Protein AF-A0A6N3BMB0-F1 (afdb_monomer)

Solvent-accessible surface area (backbone atoms only — not comparable to full-atom values): 11220 Å² total; per-residue (Å²): 133,81,56,68,69,57,54,46,60,79,26,52,82,28,37,95,52,57,93,53,86,47,67,71,59,35,50,47,41,50,72,31,68,66,53,78,79,88,54,92,62,52,65,61,50,42,70,76,53,67,67,61,72,60,97,61,24,54,58,52,52,50,51,32,55,36,41,15,37,47,28,47,67,66,58,30,56,32,37,42,31,31,61,48,67,55,68,69,48,49,51,27,32,42,67,29,25,77,82,26,47,76,46,80,47,61,75,86,68,70,70,71,89,82,87,72,83,85,72,89,62,31,33,35,37,33,41,26,48,89,56,59,43,90,51,49,48,72,66,66,71,43,90,77,34,59,73,19,37,38,40,34,55,40,33,61,74,40,75,62,24,39,49,35,46,57,54,40,66,66,39,88,67,49,24,36,36,39,38,41,57,53,34,32,39,39,33,24,48,75,92,51,76,73,45,80,42,69,43,48,108

Organism: NCBI:txid454154

Mean predicted aligned error: 5.6 Å

Radius of gyration: 16.42 Å; Cα contacts (8 Å, |Δi|>4): 314; chains: 1; bounding box: 50×37×40 Å

Foldseek 3Di:
DDDLVVLLVVCVCFEQCNVPPDPVVNCCCVQQVVDDDDDPCLVVLCVVPPFDPPDCSVVVSSLLQSLLSVLLVLLFLEEEEEDDDDPSSVVSNCNSHVNHHYDYDYLVVLPDDDDDPDPLTEYEYEYDPPPQLVCVLSSLPRPSQQSYKYKYFQCPVDPRSVVSLVVNLPDPQFAEWECCPGIIMTHRHPVDHRDYGYHPD

Structure (mmCIF, N/CA/C/O backbone):
data_AF-A0A6N3BMB0-F1
#
_entry.id   AF-A0A6N3BMB0-F1
#
loop_
_atom_site.group_PDB
_atom_site.id
_atom_site.type_symbol
_atom_site.label_atom_id
_atom_site.label_alt_id
_atom_site.label_comp_id
_atom_site.label_asym_id
_atom_site.label_entity_id
_atom_site.label_seq_id
_atom_site.pdbx_PDB_ins_code
_atom_site.Cartn_x
_atom_site.Cartn_y
_atom_site.Cartn_z
_atom_site.occupancy
_atom_site.B_iso_or_equiv
_atom_site.auth_seq_id
_atom_site.auth_comp_id
_atom_site.auth_asym_id
_atom_site.auth_atom_id
_atom_site.pdbx_PDB_model_num
ATOM 1 N N . MET A 1 1 ? 15.707 12.733 -2.410 1.00 54.22 1 MET A N 1
ATOM 2 C CA . MET A 1 1 ? 15.428 11.386 -1.851 1.00 54.22 1 MET A CA 1
ATOM 3 C C . MET A 1 1 ? 16.704 10.871 -1.207 1.00 54.22 1 MET A C 1
ATOM 5 O O . MET A 1 1 ? 17.759 11.071 -1.787 1.00 54.22 1 MET A O 1
ATOM 9 N N . LEU A 1 2 ? 16.631 10.270 -0.017 1.00 62.03 2 LEU A N 1
ATOM 10 C CA . LEU A 1 2 ? 17.813 9.690 0.634 1.00 62.03 2 LEU A CA 1
ATOM 11 C C . LEU A 1 2 ? 18.245 8.407 -0.090 1.00 62.03 2 LEU A C 1
ATOM 13 O O . LEU A 1 2 ? 17.398 7.680 -0.613 1.00 62.03 2 LEU A O 1
ATOM 17 N N . CYS A 1 3 ? 19.545 8.110 -0.081 1.00 79.00 3 CYS A N 1
ATOM 18 C CA . CYS A 1 3 ? 20.050 6.826 -0.563 1.00 79.00 3 CYS A CA 1
ATOM 19 C C . CYS A 1 3 ? 19.443 5.669 0.255 1.00 79.00 3 CYS A C 1
ATOM 21 O O . CYS A 1 3 ? 19.228 5.786 1.465 1.00 79.00 3 CYS A O 1
ATOM 23 N N . ARG A 1 4 ? 19.170 4.530 -0.392 1.00 82.12 4 ARG A N 1
ATOM 24 C CA . ARG A 1 4 ? 18.539 3.358 0.244 1.00 82.12 4 ARG A CA 1
ATOM 25 C C . ARG A 1 4 ? 19.346 2.803 1.410 1.00 82.12 4 ARG A C 1
ATOM 27 O O . ARG A 1 4 ? 18.759 2.451 2.428 1.00 82.12 4 ARG A O 1
ATOM 34 N N . GLN A 1 5 ? 20.670 2.793 1.289 1.00 83.94 5 GLN A N 1
ATOM 35 C CA . GLN A 1 5 ? 21.569 2.369 2.364 1.00 83.94 5 GLN A CA 1
ATOM 36 C C . GLN A 1 5 ? 21.381 3.237 3.617 1.00 83.94 5 GLN A C 1
ATOM 38 O O . GLN A 1 5 ? 21.248 2.727 4.725 1.00 83.94 5 GLN A O 1
ATOM 43 N N . TRP A 1 6 ? 21.241 4.550 3.434 1.00 85.75 6 TRP A N 1
ATOM 44 C CA . TRP A 1 6 ? 21.005 5.486 4.530 1.00 85.75 6 TRP A CA 1
ATOM 45 C C . TRP A 1 6 ? 19.630 5.309 5.189 1.00 85.75 6 TRP A C 1
ATOM 47 O O . TRP A 1 6 ? 19.507 5.369 6.411 1.00 85.75 6 TRP A O 1
ATOM 57 N N . ILE A 1 7 ? 18.584 5.047 4.397 1.00 86.31 7 ILE A N 1
ATOM 58 C CA . ILE A 1 7 ? 17.244 4.729 4.923 1.00 86.31 7 ILE A CA 1
ATOM 59 C C . ILE A 1 7 ? 17.298 3.464 5.783 1.00 86.31 7 ILE A C 1
ATOM 61 O O . ILE A 1 7 ? 16.739 3.433 6.880 1.00 86.31 7 ILE A O 1
ATOM 65 N N . TRP A 1 8 ? 18.001 2.440 5.301 1.00 88.12 8 TRP A N 1
ATOM 66 C CA . TRP A 1 8 ? 18.162 1.177 6.005 1.00 88.12 8 TRP A CA 1
ATOM 67 C C . TRP A 1 8 ? 18.925 1.330 7.323 1.00 88.12 8 TRP A C 1
ATOM 69 O O . TRP A 1 8 ? 18.524 0.719 8.317 1.00 88.12 8 TRP A O 1
ATOM 79 N N . LEU A 1 9 ? 19.975 2.163 7.352 1.00 87.94 9 LEU A N 1
ATOM 80 C CA . LEU A 1 9 ? 20.722 2.497 8.570 1.00 87.94 9 LEU A CA 1
ATOM 81 C C . LEU A 1 9 ? 19.818 3.204 9.583 1.00 87.94 9 LEU A C 1
ATOM 83 O O . LEU A 1 9 ? 19.670 2.730 10.708 1.00 87.94 9 LEU A O 1
ATOM 87 N N . LYS A 1 10 ? 19.111 4.259 9.153 1.00 87.94 10 LYS A N 1
ATOM 88 C CA . LYS A 1 10 ? 18.156 4.997 10.001 1.00 87.94 10 LYS A CA 1
ATOM 89 C C . LYS A 1 10 ? 17.049 4.122 10.582 1.00 87.94 10 LYS A C 1
ATOM 91 O O . LYS A 1 10 ? 16.487 4.460 11.616 1.00 87.94 10 LYS A O 1
ATOM 96 N N . ARG A 1 11 ? 16.710 3.017 9.915 1.00 90.50 11 ARG A N 1
ATOM 97 C CA . ARG A 1 11 ? 15.642 2.103 10.330 1.00 90.50 11 ARG A CA 1
ATOM 98 C C . ARG A 1 11 ? 16.147 0.754 10.827 1.00 90.50 11 ARG A C 1
ATOM 100 O O . ARG A 1 11 ? 15.345 -0.164 10.940 1.00 90.50 11 ARG A O 1
ATOM 107 N N . PHE A 1 12 ? 17.437 0.569 11.114 1.00 86.44 12 PHE A N 1
ATOM 108 C CA . PHE A 1 12 ? 17.964 -0.744 11.526 1.00 86.44 12 PHE A CA 1
ATOM 109 C C . PHE A 1 12 ? 17.155 -1.363 12.671 1.00 86.44 12 PHE A C 1
ATOM 111 O O . PHE A 1 12 ? 16.716 -2.505 12.578 1.00 86.44 12 PHE A O 1
ATOM 118 N N . ARG A 1 13 ? 16.854 -0.568 13.695 1.00 84.81 13 ARG A N 1
ATOM 119 C CA . ARG A 1 13 ? 16.132 -1.015 14.892 1.00 84.81 13 ARG A CA 1
ATOM 120 C C . ARG A 1 13 ? 14.698 -1.500 14.626 1.00 84.81 13 ARG A C 1
ATOM 122 O O . ARG A 1 13 ? 14.098 -2.099 15.501 1.00 84.81 13 ARG A O 1
ATOM 129 N N . HIS A 1 14 ? 14.172 -1.276 13.421 1.00 84.56 14 HIS A N 1
ATOM 130 C CA . HIS A 1 14 ? 12.817 -1.633 12.990 1.00 84.56 14 HIS A CA 1
ATOM 131 C C . HIS A 1 14 ? 12.787 -2.806 11.993 1.00 84.56 14 HIS A C 1
ATOM 133 O O . HIS A 1 14 ? 11.930 -2.867 11.108 1.00 84.56 14 HIS A O 1
ATOM 139 N N . ARG A 1 15 ? 13.777 -3.702 12.044 1.00 78.00 15 ARG A N 1
ATOM 140 C CA . ARG A 1 15 ? 13.842 -4.886 11.173 1.00 78.00 15 ARG A CA 1
ATOM 141 C C . ARG A 1 15 ? 13.104 -6.072 11.784 1.00 78.00 15 ARG A C 1
ATOM 143 O O . ARG A 1 15 ? 13.078 -6.217 12.997 1.00 78.00 15 ARG A O 1
ATOM 150 N N . ARG A 1 16 ? 12.604 -6.968 10.926 1.00 69.81 16 ARG A N 1
ATOM 151 C CA . ARG A 1 16 ? 12.216 -8.352 11.277 1.00 69.81 16 ARG A CA 1
ATOM 152 C C . ARG A 1 16 ? 11.267 -8.482 12.484 1.00 69.81 16 ARG A C 1
ATOM 154 O O . ARG A 1 16 ? 11.340 -9.459 13.211 1.00 69.81 16 ARG A O 1
ATOM 161 N N . GLY A 1 17 ? 10.398 -7.497 12.709 1.00 68.50 17 GLY A N 1
ATOM 162 C CA . GLY A 1 17 ? 9.415 -7.553 13.795 1.00 68.50 17 GLY A CA 1
ATOM 163 C C . GLY A 1 17 ? 9.975 -7.336 15.206 1.00 68.50 17 GLY A C 1
ATOM 164 O O . GLY A 1 17 ? 9.242 -7.540 16.168 1.00 68.50 17 GLY A O 1
ATOM 165 N N . TYR A 1 18 ? 11.230 -6.894 15.372 1.00 73.31 18 TYR A N 1
ATOM 166 C CA . TYR A 1 18 ? 11.733 -6.517 16.699 1.00 73.31 18 TYR A CA 1
ATOM 167 C C . TYR A 1 18 ? 10.847 -5.428 17.328 1.00 73.31 18 TYR A C 1
ATOM 169 O O . TYR A 1 18 ? 10.574 -4.404 16.700 1.00 73.31 18 TYR A O 1
ATOM 177 N N . GLY A 1 19 ? 10.396 -5.664 18.565 1.00 76.06 19 GLY A N 1
ATOM 178 C CA . GLY A 1 19 ? 9.481 -4.772 19.291 1.00 76.06 19 GLY A CA 1
ATOM 179 C C . GLY A 1 19 ? 8.012 -4.862 18.856 1.00 76.06 19 GLY A C 1
ATOM 180 O O . GLY A 1 19 ? 7.207 -4.020 19.247 1.00 76.06 19 GLY A O 1
ATOM 181 N N . VAL A 1 20 ? 7.643 -5.854 18.038 1.00 86.75 20 VAL A N 1
ATOM 182 C CA . VAL A 1 20 ? 6.253 -6.098 17.636 1.00 86.75 20 VAL A CA 1
ATOM 183 C C . VAL A 1 20 ? 5.638 -7.159 18.543 1.00 86.75 20 VAL A C 1
ATOM 185 O O . VAL A 1 20 ? 5.947 -8.337 18.425 1.00 86.75 20 VAL A O 1
ATOM 188 N N . HIS A 1 21 ? 4.740 -6.729 19.430 1.00 87.69 21 HIS A N 1
ATOM 189 C CA . HIS A 1 21 ? 4.037 -7.614 20.370 1.00 87.69 21 HIS A CA 1
ATOM 190 C C . HIS A 1 21 ? 2.672 -8.102 19.864 1.00 87.69 21 HIS A C 1
ATOM 192 O O . HIS A 1 21 ? 2.074 -8.987 20.463 1.00 87.69 21 HIS A O 1
ATOM 198 N N . SER A 1 22 ? 2.159 -7.525 18.773 1.00 92.56 22 SER A N 1
ATOM 199 C CA . SER A 1 22 ? 0.890 -7.945 18.173 1.00 92.56 22 SER A CA 1
ATOM 200 C C . SER A 1 22 ? 1.122 -9.158 17.267 1.00 92.56 22 SER A C 1
ATOM 202 O O . SER A 1 22 ? 1.851 -9.005 16.280 1.00 92.56 22 SER A O 1
ATOM 204 N N . PRO A 1 23 ? 0.486 -10.322 17.526 1.00 93.69 23 PRO A N 1
ATOM 205 C CA . PRO A 1 23 ? 0.614 -11.501 16.666 1.00 93.69 23 PRO A CA 1
ATOM 206 C C . PRO A 1 23 ? 0.237 -11.198 15.213 1.00 93.69 23 PRO A C 1
ATOM 208 O O . PRO A 1 23 ? 0.996 -11.490 14.298 1.00 93.69 23 PRO A O 1
ATOM 211 N N . PHE A 1 24 ? -0.862 -10.461 15.009 1.00 93.88 24 PHE A N 1
ATOM 212 C CA . PHE A 1 24 ? -1.288 -9.994 13.687 1.00 93.88 24 PHE A CA 1
ATOM 213 C C . PHE A 1 24 ? -0.186 -9.215 12.953 1.00 93.88 24 PHE A C 1
ATOM 215 O O . PHE A 1 24 ? 0.067 -9.446 11.770 1.00 93.88 24 PHE A O 1
ATOM 222 N N . ALA A 1 25 ? 0.463 -8.273 13.642 1.00 94.75 25 ALA A N 1
ATOM 223 C CA . ALA A 1 25 ? 1.494 -7.457 13.018 1.00 94.75 25 ALA A CA 1
ATOM 224 C C . ALA A 1 25 ? 2.763 -8.270 12.741 1.00 94.75 25 ALA A C 1
ATOM 226 O O . ALA A 1 25 ? 3.379 -8.088 11.692 1.00 94.75 25 ALA A O 1
ATOM 227 N N . PHE A 1 26 ? 3.138 -9.178 13.643 1.00 94.00 26 PHE A N 1
ATOM 228 C CA . PHE A 1 26 ? 4.271 -10.073 13.437 1.00 94.00 26 PHE A CA 1
ATOM 229 C C . PHE A 1 26 ? 4.053 -10.991 12.225 1.00 94.00 26 PHE A C 1
ATOM 231 O O . PHE A 1 26 ? 4.923 -11.059 11.352 1.00 94.00 26 PHE A O 1
ATOM 238 N N . ASP A 1 27 ? 2.876 -11.609 12.110 1.00 94.44 27 ASP A N 1
ATOM 239 C CA . ASP A 1 27 ? 2.512 -12.473 10.984 1.00 94.44 27 ASP A CA 1
ATOM 240 C C . ASP A 1 27 ? 2.514 -11.702 9.664 1.00 94.44 27 ASP A C 1
ATOM 242 O O . ASP A 1 27 ? 3.124 -12.127 8.682 1.00 94.44 27 ASP A O 1
ATOM 246 N N . PHE A 1 28 ? 1.896 -10.517 9.640 1.00 95.88 28 PHE A N 1
ATOM 247 C CA . PHE A 1 28 ? 1.887 -9.668 8.453 1.00 95.88 28 PHE A CA 1
ATOM 248 C C . PHE A 1 28 ? 3.310 -9.292 8.005 1.00 95.88 28 PHE A C 1
ATOM 250 O O . PHE A 1 28 ? 3.656 -9.384 6.822 1.00 95.88 28 PHE A O 1
ATOM 257 N N . LEU A 1 29 ? 4.169 -8.888 8.943 1.00 95.38 29 LEU A N 1
ATOM 258 C CA . LEU A 1 29 ? 5.552 -8.542 8.626 1.00 95.38 29 LEU A CA 1
ATOM 259 C C . LEU A 1 29 ? 6.332 -9.745 8.100 1.00 95.38 29 LEU A C 1
ATOM 261 O O . LEU A 1 29 ? 7.088 -9.598 7.140 1.00 95.38 29 LEU A O 1
ATOM 265 N N . THR A 1 30 ? 6.144 -10.913 8.702 1.00 93.06 30 THR A N 1
ATOM 266 C CA . THR A 1 30 ? 6.882 -12.130 8.361 1.00 93.06 30 THR A CA 1
ATOM 267 C C . THR A 1 30 ? 6.463 -12.659 6.993 1.00 93.06 30 THR A C 1
ATOM 269 O O . THR A 1 30 ? 7.297 -12.748 6.091 1.00 93.06 30 THR A O 1
ATOM 272 N N . TYR A 1 31 ? 5.168 -12.908 6.799 1.00 93.81 31 TYR A N 1
ATOM 273 C CA . TYR A 1 31 ? 4.644 -13.625 5.633 1.00 93.81 31 TYR A CA 1
ATOM 274 C C . TYR A 1 31 ? 4.287 -12.723 4.443 1.00 93.81 31 TYR A C 1
ATOM 276 O O . TYR A 1 31 ? 4.068 -13.209 3.334 1.00 93.81 31 TYR A O 1
ATOM 284 N N . VAL A 1 32 ? 4.254 -11.396 4.626 1.00 96.19 32 VAL A N 1
ATOM 285 C CA . VAL A 1 32 ? 3.933 -10.451 3.539 1.00 96.19 32 VAL A CA 1
ATOM 286 C C . VAL A 1 32 ? 5.082 -9.492 3.266 1.00 96.19 32 VAL A C 1
ATOM 288 O O . VAL A 1 32 ? 5.537 -9.365 2.124 1.00 96.19 32 VAL A O 1
ATOM 291 N N . VAL A 1 33 ? 5.571 -8.793 4.290 1.00 95.56 33 VAL A N 1
ATOM 292 C CA . VAL A 1 33 ? 6.579 -7.741 4.088 1.00 95.56 33 VAL A CA 1
ATOM 293 C C . VAL A 1 33 ? 7.957 -8.347 3.819 1.00 95.56 33 VAL A C 1
ATOM 295 O O . VAL A 1 33 ? 8.577 -8.016 2.802 1.00 95.56 33 VAL A O 1
ATOM 298 N N . TYR A 1 34 ? 8.414 -9.254 4.683 1.00 93.56 34 TYR A N 1
ATOM 299 C CA . TYR A 1 34 ? 9.751 -9.849 4.633 1.00 93.56 34 TYR A CA 1
ATOM 300 C C . TYR A 1 34 ? 9.853 -11.151 3.846 1.00 93.56 34 TYR A C 1
ATOM 302 O O . TYR A 1 34 ? 10.976 -11.580 3.583 1.00 93.56 34 TYR A O 1
ATOM 310 N N . GLU A 1 35 ? 8.729 -11.719 3.417 1.00 93.94 35 GLU A N 1
ATOM 311 C CA . GLU A 1 35 ? 8.678 -12.933 2.606 1.00 93.94 35 GLU A CA 1
ATOM 312 C C . GLU A 1 35 ? 9.576 -12.840 1.355 1.00 93.94 35 GLU A C 1
ATOM 314 O O . GLU A 1 35 ? 9.581 -11.842 0.615 1.00 93.94 35 GLU A O 1
ATOM 319 N N . ARG A 1 36 ? 10.352 -13.899 1.110 1.00 90.25 36 ARG A N 1
ATOM 320 C CA . ARG A 1 36 ? 11.348 -14.005 0.031 1.00 90.25 36 ARG A CA 1
ATOM 321 C C . ARG A 1 36 ? 11.068 -15.135 -0.957 1.00 90.25 36 ARG A C 1
ATOM 323 O O . ARG A 1 36 ? 11.724 -15.158 -1.994 1.00 90.25 36 ARG A O 1
ATOM 330 N N . GLY A 1 37 ? 10.120 -16.017 -0.661 1.00 91.19 37 GLY A N 1
ATOM 331 C CA . GLY A 1 37 ? 9.727 -17.139 -1.498 1.00 91.19 37 GLY A CA 1
ATOM 332 C C . GLY A 1 37 ? 9.294 -16.720 -2.900 1.00 91.19 37 GLY A C 1
ATOM 333 O O . GLY A 1 37 ? 8.850 -15.588 -3.144 1.00 91.19 37 GLY A O 1
ATOM 334 N N . GLU A 1 38 ? 9.441 -17.650 -3.838 1.00 93.25 38 GLU A N 1
ATOM 335 C CA . GLU A 1 38 ? 8.991 -17.488 -5.215 1.00 93.25 38 GLU A CA 1
ATOM 336 C C . GLU A 1 38 ? 7.527 -17.919 -5.342 1.00 93.25 38 GLU A C 1
ATOM 338 O O . GLU A 1 38 ? 7.140 -18.996 -4.900 1.00 93.25 38 GLU A O 1
ATOM 343 N N . TYR A 1 39 ? 6.708 -17.067 -5.957 1.00 93.88 39 TYR A N 1
ATOM 344 C CA . TYR A 1 39 ? 5.306 -17.359 -6.238 1.00 93.88 39 TYR A CA 1
ATOM 345 C C . TYR A 1 39 ? 5.136 -17.769 -7.699 1.00 93.88 39 TYR A C 1
ATOM 347 O O . TYR A 1 39 ? 5.871 -17.305 -8.574 1.00 93.88 39 TYR A O 1
ATOM 355 N N . TYR A 1 40 ? 4.103 -18.570 -7.968 1.00 92.69 40 TYR A N 1
ATOM 356 C CA . TYR A 1 40 ? 3.774 -19.106 -9.293 1.00 92.69 40 TYR A CA 1
ATOM 357 C C . TYR A 1 40 ? 3.778 -18.047 -10.416 1.00 92.69 40 TYR A C 1
ATOM 359 O O . TYR A 1 40 ? 4.212 -18.322 -11.531 1.00 92.69 40 TYR A O 1
ATOM 367 N N . ALA A 1 41 ? 3.348 -16.814 -10.126 1.00 94.75 41 ALA A N 1
ATOM 368 C CA . ALA A 1 41 ? 3.250 -15.740 -11.114 1.00 94.75 41 ALA A CA 1
ATOM 369 C C . ALA A 1 41 ? 4.568 -14.983 -11.367 1.00 94.75 41 ALA A C 1
ATOM 371 O O . ALA A 1 41 ? 4.685 -14.262 -12.361 1.00 94.75 41 ALA A O 1
ATOM 372 N N . TYR A 1 42 ? 5.568 -15.092 -10.486 1.00 95.62 42 TYR A N 1
ATOM 373 C CA . TYR A 1 42 ? 6.751 -14.224 -10.540 1.00 95.62 42 TYR A CA 1
ATOM 374 C C . TYR A 1 42 ? 7.588 -14.422 -11.794 1.00 95.62 42 TYR A C 1
ATOM 376 O O . TYR A 1 42 ? 8.098 -13.437 -12.332 1.00 95.62 42 TYR A O 1
ATOM 384 N N . ARG A 1 43 ? 7.717 -15.664 -12.269 1.00 94.56 43 ARG A N 1
ATOM 385 C CA . ARG A 1 43 ? 8.526 -15.974 -13.450 1.00 94.56 43 ARG A CA 1
ATOM 386 C C . ARG A 1 43 ? 8.001 -15.245 -14.683 1.00 94.56 43 ARG A C 1
ATOM 388 O O . ARG A 1 43 ? 8.756 -14.531 -15.337 1.00 94.56 43 ARG A O 1
ATOM 395 N N . GLU A 1 44 ? 6.705 -15.367 -14.952 1.00 96.25 44 GLU A N 1
ATOM 396 C CA . GLU A 1 44 ? 6.082 -14.756 -16.129 1.00 96.25 44 GLU A CA 1
ATOM 397 C C . GLU A 1 44 ? 5.980 -13.229 -15.994 1.00 96.25 44 GLU A C 1
ATOM 399 O O . GLU A 1 44 ? 6.280 -12.498 -16.938 1.00 96.25 44 GLU A O 1
ATOM 404 N N . LEU A 1 45 ? 5.690 -12.712 -14.794 1.00 96.75 45 LEU A N 1
ATOM 405 C CA . LEU A 1 45 ? 5.678 -11.266 -14.546 1.00 96.75 45 LEU A CA 1
ATOM 406 C C . LEU A 1 45 ? 7.060 -10.618 -14.713 1.00 96.75 45 LEU A C 1
ATOM 408 O O . LEU A 1 45 ? 7.153 -9.502 -15.224 1.00 96.75 45 LEU A O 1
ATOM 412 N N . LYS A 1 46 ? 8.141 -11.300 -14.311 1.00 94.69 46 LYS A N 1
ATOM 413 C CA . LYS A 1 46 ? 9.514 -10.802 -14.482 1.00 94.69 46 LYS A CA 1
ATOM 414 C C . LYS A 1 46 ? 9.934 -10.799 -15.952 1.00 94.69 46 LYS A C 1
ATOM 416 O O . LYS A 1 46 ? 10.622 -9.868 -16.357 1.00 94.69 46 LYS A O 1
ATOM 421 N N . LYS A 1 47 ? 9.512 -11.799 -16.737 1.00 95.19 47 LYS A N 1
ATOM 422 C CA . LYS A 1 47 ? 9.725 -11.821 -18.194 1.00 95.19 47 LYS A CA 1
ATOM 423 C C . LYS A 1 47 ? 8.991 -10.671 -18.882 1.00 95.19 47 LYS A C 1
ATOM 425 O O . LYS A 1 47 ? 9.589 -9.982 -19.696 1.00 95.19 47 LYS A O 1
ATOM 430 N N . ARG A 1 48 ? 7.725 -10.431 -18.517 1.00 96.56 48 ARG A N 1
ATOM 431 C CA . ARG A 1 48 ? 6.907 -9.350 -19.093 1.00 96.56 48 ARG A CA 1
ATOM 432 C C . ARG A 1 48 ? 7.386 -7.956 -18.686 1.00 96.56 48 ARG A C 1
ATOM 434 O O . ARG A 1 48 ? 7.336 -7.031 -19.486 1.00 96.56 48 ARG A O 1
ATOM 441 N N . TYR A 1 49 ? 7.852 -7.797 -17.448 1.00 95.44 49 TYR A N 1
ATOM 442 C CA . TYR A 1 49 ? 8.320 -6.519 -16.911 1.00 95.44 49 TYR A CA 1
ATOM 443 C C . TYR A 1 49 ? 9.754 -6.635 -16.387 1.00 95.44 49 TYR A C 1
ATOM 445 O O . TYR A 1 49 ? 9.965 -6.549 -15.165 1.00 95.44 49 TYR A O 1
ATOM 453 N N . PRO A 1 50 ? 10.743 -6.801 -17.285 1.00 91.94 50 PRO A N 1
ATOM 454 C CA . PRO A 1 50 ? 12.126 -6.989 -16.891 1.00 91.94 50 PRO A CA 1
ATOM 455 C C . PRO A 1 50 ? 12.626 -5.793 -16.086 1.00 91.94 50 PRO A C 1
ATOM 457 O O . PRO A 1 50 ? 12.164 -4.653 -16.214 1.00 91.94 50 PRO A O 1
ATOM 460 N N . VAL A 1 51 ? 13.565 -6.075 -15.191 1.00 88.50 51 VAL A N 1
ATOM 461 C CA . VAL A 1 51 ? 14.191 -5.063 -14.351 1.00 88.50 51 VAL A CA 1
ATOM 462 C C . VAL A 1 51 ? 15.691 -5.245 -14.436 1.00 88.50 51 VAL A C 1
ATOM 464 O O . VAL A 1 51 ? 16.202 -6.311 -14.104 1.00 88.50 51 VAL A O 1
ATOM 467 N N . VAL A 1 52 ? 16.387 -4.191 -14.850 1.00 85.31 52 VAL A N 1
ATOM 468 C CA . VAL A 1 52 ? 17.849 -4.138 -14.812 1.00 85.31 52 VAL A CA 1
ATOM 469 C C . VAL A 1 52 ? 18.275 -4.097 -13.348 1.00 85.31 52 VAL A C 1
ATOM 471 O O . VAL A 1 52 ? 17.832 -3.218 -12.618 1.00 85.31 52 VAL A O 1
ATOM 474 N N . CYS A 1 53 ? 19.097 -5.043 -12.885 1.00 75.69 53 CYS A N 1
ATOM 475 C CA . CYS A 1 53 ? 19.461 -5.152 -11.463 1.00 75.69 53 CYS A CA 1
ATOM 476 C C . CYS A 1 53 ? 20.291 -3.965 -10.934 1.00 75.69 53 CYS A C 1
ATOM 478 O O . CYS A 1 53 ? 20.389 -3.779 -9.721 1.00 75.69 53 CYS A O 1
ATOM 480 N N . LEU A 1 54 ? 20.832 -3.136 -11.826 1.00 72.44 54 LEU A N 1
ATOM 481 C CA . LEU A 1 54 ? 21.536 -1.897 -11.504 1.00 72.44 54 LEU A CA 1
ATOM 482 C C . LEU A 1 54 ? 20.560 -0.738 -11.214 1.00 72.44 54 LEU A C 1
ATOM 484 O O . LEU A 1 54 ? 19.351 -0.835 -11.431 1.00 72.44 54 LEU A O 1
ATOM 488 N N . CYS A 1 55 ? 21.082 0.370 -10.679 1.00 71.81 55 CYS A N 1
ATOM 489 C CA . CYS A 1 55 ? 20.366 1.650 -10.544 1.00 71.81 55 CYS A CA 1
ATOM 490 C C . CYS A 1 55 ? 18.963 1.558 -9.894 1.00 71.81 55 CYS A C 1
ATOM 492 O O . CYS A 1 55 ? 17.991 2.160 -10.353 1.00 71.81 55 CYS A O 1
ATOM 494 N N . GLY A 1 56 ? 18.832 0.791 -8.804 1.00 79.00 56 GLY A N 1
ATOM 495 C CA . GLY A 1 56 ? 17.586 0.690 -8.029 1.00 79.00 56 GLY A CA 1
ATOM 496 C C . GLY A 1 56 ? 16.554 -0.307 -8.571 1.00 79.00 56 GLY A C 1
ATOM 497 O O . GLY A 1 56 ? 15.442 -0.388 -8.038 1.00 79.00 56 GLY A O 1
ATOM 498 N N . GLY A 1 57 ? 16.897 -1.102 -9.585 1.00 86.06 57 GLY A N 1
ATOM 499 C CA . GLY A 1 57 ? 16.007 -2.133 -10.103 1.00 86.06 57 GLY A CA 1
ATOM 500 C C . GLY A 1 57 ? 15.691 -3.248 -9.104 1.00 86.06 57 GLY A C 1
ATOM 501 O O . GLY A 1 57 ? 14.529 -3.622 -8.964 1.00 86.06 57 GLY A O 1
ATOM 502 N N . LEU A 1 58 ? 16.667 -3.707 -8.315 1.00 89.19 58 LEU A N 1
ATOM 503 C CA . LEU A 1 58 ? 16.416 -4.690 -7.247 1.00 89.19 58 LEU A CA 1
ATOM 504 C C . LEU A 1 58 ? 15.316 -4.223 -6.279 1.00 89.19 58 LEU A C 1
ATOM 506 O O . LEU A 1 58 ? 14.395 -4.978 -5.965 1.00 89.19 58 LEU A O 1
ATOM 510 N N . HIS A 1 59 ? 15.358 -2.948 -5.873 1.00 91.31 59 HIS A N 1
ATOM 511 C CA . HIS A 1 59 ? 14.323 -2.351 -5.026 1.00 91.31 59 HIS A CA 1
ATOM 512 C C . HIS A 1 59 ? 12.967 -2.302 -5.733 1.00 91.31 59 HIS A C 1
ATOM 514 O O . HIS A 1 59 ? 11.946 -2.650 -5.151 1.00 91.31 59 HIS A O 1
ATOM 520 N N . ARG A 1 60 ? 12.944 -1.940 -7.019 1.00 92.38 60 ARG A N 1
ATOM 521 C CA . ARG A 1 60 ? 11.711 -1.923 -7.818 1.00 92.38 60 ARG A CA 1
ATOM 522 C C . ARG A 1 60 ? 11.076 -3.309 -7.927 1.00 92.38 60 ARG A C 1
ATOM 524 O O . ARG A 1 60 ? 9.858 -3.424 -7.812 1.00 92.38 60 ARG A O 1
ATOM 531 N N . LEU A 1 61 ? 11.879 -4.352 -8.132 1.00 94.19 61 LEU A N 1
ATOM 532 C CA . LEU A 1 61 ? 11.394 -5.730 -8.171 1.00 94.19 61 LEU A CA 1
ATOM 533 C C . LEU A 1 61 ? 10.864 -6.168 -6.800 1.00 94.19 61 LEU A C 1
ATOM 535 O O . LEU A 1 61 ? 9.788 -6.757 -6.727 1.00 94.19 61 LEU A O 1
ATOM 539 N N . LYS A 1 62 ? 11.568 -5.821 -5.718 1.00 94.31 62 LYS A N 1
ATOM 540 C CA . LYS A 1 62 ? 11.115 -6.055 -4.342 1.00 94.31 62 LYS A CA 1
ATOM 541 C C . LYS A 1 62 ? 9.768 -5.386 -4.060 1.00 94.31 62 LYS A C 1
ATOM 543 O O . LYS A 1 62 ? 8.870 -6.045 -3.548 1.00 94.31 62 LYS A O 1
ATOM 548 N N . CYS A 1 63 ? 9.599 -4.120 -4.445 1.00 96.12 63 CYS A N 1
ATOM 549 C CA . CYS A 1 63 ? 8.329 -3.398 -4.356 1.00 96.12 63 CYS A CA 1
ATOM 550 C C . CYS A 1 63 ? 7.210 -4.117 -5.120 1.00 96.12 63 CYS A C 1
ATOM 552 O O . CYS A 1 63 ? 6.146 -4.347 -4.560 1.00 96.12 63 CYS A O 1
ATOM 554 N N . ARG A 1 64 ? 7.453 -4.526 -6.373 1.00 97.06 64 ARG A N 1
ATOM 555 C CA . ARG A 1 64 ? 6.465 -5.257 -7.186 1.00 97.06 64 ARG A CA 1
ATOM 556 C C . ARG A 1 64 ? 6.060 -6.587 -6.542 1.00 97.06 64 ARG A C 1
ATOM 558 O O . ARG A 1 64 ? 4.871 -6.844 -6.392 1.00 97.06 64 ARG A O 1
ATOM 565 N N . LYS A 1 65 ? 7.028 -7.394 -6.091 1.00 97.44 65 LYS A N 1
ATOM 566 C CA . LYS A 1 65 ? 6.760 -8.645 -5.357 1.00 97.44 65 LYS A CA 1
ATOM 567 C C . LYS A 1 65 ? 5.956 -8.393 -4.077 1.00 97.44 65 LYS A C 1
ATOM 569 O O . LYS A 1 65 ? 5.018 -9.126 -3.795 1.00 97.44 65 LYS A O 1
ATOM 574 N N . PHE A 1 66 ? 6.261 -7.328 -3.336 1.00 98.00 66 PHE A N 1
ATOM 575 C CA . PHE A 1 66 ? 5.472 -6.938 -2.167 1.00 98.00 66 PHE A CA 1
ATOM 576 C C . PHE A 1 66 ? 4.012 -6.608 -2.522 1.00 98.00 66 PHE A C 1
ATOM 578 O O . PHE A 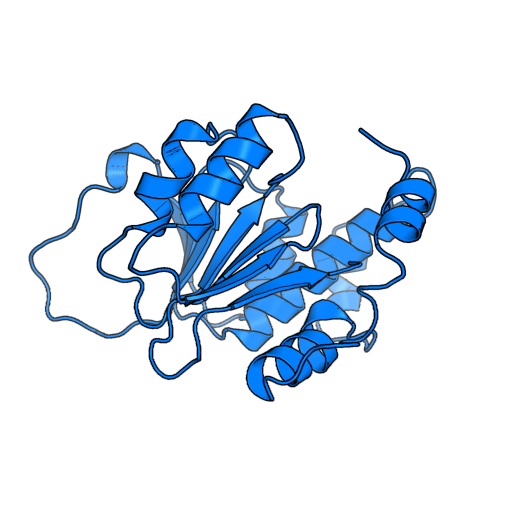1 66 ? 3.118 -7.093 -1.839 1.00 98.00 66 PHE A O 1
ATOM 585 N N . LEU A 1 67 ? 3.752 -5.857 -3.600 1.00 98.25 67 LEU A N 1
ATOM 586 C CA . LEU A 1 67 ? 2.381 -5.559 -4.043 1.00 98.25 67 LEU A CA 1
ATOM 587 C C . LEU A 1 67 ? 1.585 -6.833 -4.352 1.00 98.25 67 LEU A C 1
ATOM 589 O O . LEU A 1 67 ? 0.428 -6.948 -3.951 1.00 98.25 67 LEU A O 1
ATOM 593 N N . PHE A 1 68 ? 2.222 -7.803 -5.012 1.00 98.31 68 PHE A N 1
ATOM 594 C CA . PHE A 1 68 ? 1.627 -9.117 -5.244 1.00 98.31 68 PHE A CA 1
ATOM 595 C C . PHE A 1 68 ? 1.264 -9.801 -3.925 1.00 98.31 68 PHE A C 1
ATOM 597 O O . PHE A 1 68 ? 0.120 -10.208 -3.742 1.00 98.31 68 PHE A O 1
ATOM 604 N N . ARG A 1 69 ? 2.211 -9.888 -2.980 1.00 98.25 69 ARG A N 1
ATOM 605 C CA . ARG A 1 69 ? 1.976 -10.555 -1.689 1.00 98.25 69 ARG A CA 1
ATOM 606 C C . ARG A 1 69 ? 0.910 -9.858 -0.867 1.00 98.25 69 ARG A C 1
ATOM 608 O O . ARG A 1 69 ? 0.122 -10.532 -0.225 1.00 98.25 69 ARG A O 1
ATOM 615 N N . LEU A 1 70 ? 0.859 -8.529 -0.904 1.00 98.06 70 LEU A N 1
ATOM 616 C CA . LEU A 1 70 ? -0.192 -7.768 -0.241 1.00 98.06 70 LEU A CA 1
ATOM 617 C C . LEU A 1 70 ? -1.566 -8.127 -0.813 1.00 98.06 70 LEU A C 1
ATOM 619 O O . LEU A 1 70 ? -2.474 -8.420 -0.047 1.00 98.06 70 LEU A O 1
ATOM 623 N N . SER A 1 71 ? -1.715 -8.147 -2.138 1.00 97.31 71 SER A N 1
ATOM 624 C CA . SER A 1 71 ? -2.973 -8.541 -2.782 1.00 97.31 71 SER A CA 1
ATOM 625 C C . SER A 1 71 ? -3.357 -9.987 -2.441 1.00 97.31 71 SER A C 1
ATOM 627 O O . SER A 1 71 ? -4.482 -10.238 -2.011 1.00 97.31 71 SER A O 1
ATOM 629 N N . ASN A 1 72 ? -2.390 -10.910 -2.498 1.00 97.00 72 ASN A N 1
ATOM 630 C CA . ASN A 1 72 ? -2.565 -12.308 -2.096 1.00 97.00 72 ASN A CA 1
ATOM 631 C C . ASN A 1 72 ? -2.846 -12.472 -0.597 1.00 97.00 72 ASN A C 1
ATOM 633 O O . ASN A 1 72 ? -3.459 -13.439 -0.196 1.00 97.00 72 ASN A O 1
ATOM 637 N N . TYR A 1 73 ? -2.402 -11.565 0.267 1.00 96.19 73 TYR A N 1
ATOM 638 C CA . TYR A 1 73 ? -2.724 -11.614 1.693 1.00 96.19 73 TYR A CA 1
ATOM 639 C C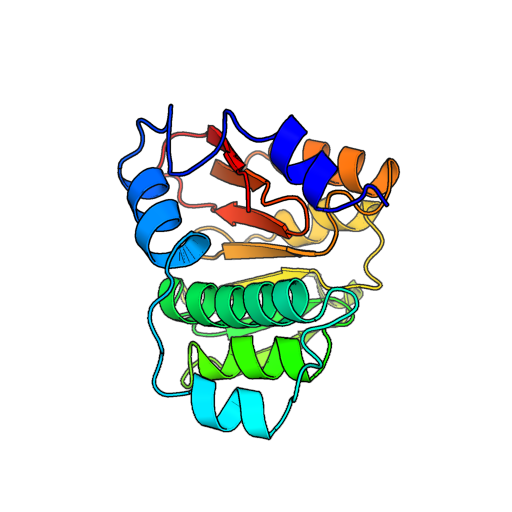 . TYR A 1 73 ? -4.137 -11.086 1.952 1.00 96.19 73 TYR A C 1
ATOM 641 O O . TYR A 1 73 ? -4.926 -11.686 2.682 1.00 96.19 73 TYR A O 1
ATOM 649 N N . VAL A 1 74 ? -4.472 -9.952 1.334 1.00 94.69 74 VAL A N 1
ATOM 650 C CA . VAL A 1 74 ? -5.758 -9.282 1.525 1.00 94.69 74 VAL A CA 1
ATOM 651 C C . VAL A 1 74 ? -6.897 -10.110 0.927 1.00 94.69 74 VAL A C 1
ATOM 653 O O . VAL A 1 74 ? -7.966 -10.121 1.532 1.00 94.69 74 VAL A O 1
ATOM 656 N N . HIS A 1 75 ? -6.680 -10.814 -0.189 1.00 94.44 75 HIS A N 1
ATOM 657 C CA . HIS A 1 75 ? -7.734 -11.486 -0.963 1.00 94.44 75 HIS A CA 1
ATOM 658 C C . HIS A 1 75 ? -8.952 -10.570 -1.201 1.00 94.44 75 HIS A C 1
ATOM 660 O O . HIS A 1 75 ? -10.056 -10.863 -0.733 1.00 94.44 75 HIS A O 1
ATOM 666 N N . PRO A 1 76 ? -8.761 -9.401 -1.841 1.00 94.31 76 PRO A N 1
ATOM 667 C CA . PRO A 1 76 ? -9.854 -8.468 -2.063 1.00 94.31 76 PRO A CA 1
ATOM 668 C C . PRO A 1 76 ? -10.821 -8.985 -3.136 1.00 94.31 76 PRO A C 1
ATOM 670 O O . PRO A 1 76 ? -10.415 -9.637 -4.091 1.00 94.31 76 PRO A O 1
ATOM 673 N N . SER A 1 77 ? -12.097 -8.616 -3.037 1.00 92.50 77 SER A N 1
ATOM 674 C CA . SER A 1 77 ? -13.047 -8.753 -4.153 1.00 92.50 77 SER A CA 1
ATOM 675 C C . SER A 1 77 ? -12.814 -7.673 -5.216 1.00 92.50 77 SER A C 1
ATOM 677 O O . SER A 1 77 ? -13.087 -7.881 -6.397 1.00 92.50 77 SER A O 1
ATOM 679 N N . LEU A 1 78 ? -12.288 -6.517 -4.796 1.00 92.12 78 LEU A N 1
ATOM 680 C CA . LEU A 1 78 ? -12.018 -5.368 -5.654 1.00 92.12 78 LEU A CA 1
ATOM 681 C C . LEU A 1 78 ? -10.720 -4.661 -5.249 1.00 92.12 78 LEU A C 1
ATOM 683 O O . LEU A 1 78 ? -10.535 -4.279 -4.091 1.00 92.12 78 LEU A O 1
ATOM 687 N N . ILE A 1 79 ? -9.847 -4.426 -6.223 1.00 95.25 79 ILE A N 1
ATOM 688 C CA . ILE A 1 79 ? -8.682 -3.548 -6.119 1.00 95.25 79 ILE A CA 1
ATOM 689 C C . ILE A 1 79 ? -9.063 -2.206 -6.741 1.00 95.25 79 ILE A C 1
ATOM 691 O O . ILE A 1 79 ? -9.201 -2.088 -7.960 1.00 95.25 79 ILE A O 1
ATOM 695 N N . ARG A 1 80 ? -9.230 -1.187 -5.899 1.00 93.69 80 ARG A N 1
ATOM 696 C CA . ARG A 1 80 ? -9.653 0.152 -6.316 1.00 93.69 80 ARG A CA 1
ATOM 697 C C . ARG A 1 80 ? -8.463 1.098 -6.345 1.00 93.69 80 ARG A C 1
ATOM 699 O O . ARG A 1 80 ? -7.895 1.412 -5.302 1.00 93.69 80 ARG A O 1
ATOM 706 N N . ILE A 1 81 ? -8.094 1.565 -7.531 1.00 94.38 81 ILE A N 1
ATOM 707 C CA . ILE A 1 81 ? -6.926 2.416 -7.760 1.00 94.38 81 ILE A CA 1
ATOM 708 C C . ILE A 1 81 ? -7.359 3.873 -7.910 1.00 94.38 81 ILE A C 1
ATOM 710 O O . ILE A 1 81 ? -8.164 4.210 -8.774 1.00 94.38 81 ILE A O 1
ATOM 714 N N . TYR A 1 82 ? -6.757 4.746 -7.110 1.00 92.88 82 TYR A N 1
ATOM 715 C CA . TYR A 1 82 ? -6.887 6.195 -7.202 1.00 92.88 82 TYR A CA 1
ATOM 716 C C . TYR A 1 82 ? -5.608 6.808 -7.759 1.00 92.88 82 TYR A C 1
ATOM 718 O O . TYR A 1 82 ? -4.511 6.564 -7.252 1.00 92.88 82 TYR A O 1
ATOM 726 N N . GLY A 1 83 ? -5.748 7.651 -8.780 1.00 91.69 83 GLY A N 1
ATOM 727 C CA . GLY A 1 83 ? -4.607 8.239 -9.476 1.00 91.69 83 GLY A CA 1
ATOM 728 C C . GLY A 1 83 ? -3.903 7.221 -10.366 1.00 91.69 83 GLY A C 1
ATOM 729 O O . GLY A 1 83 ? -4.543 6.374 -10.984 1.00 91.69 83 GLY A O 1
ATOM 730 N N . HIS A 1 84 ? -2.581 7.324 -10.461 1.00 92.19 84 HIS A N 1
ATOM 731 C CA . HIS A 1 84 ? -1.770 6.571 -11.407 1.00 92.19 84 HIS A CA 1
ATOM 732 C C . HIS A 1 84 ? -0.849 5.558 -10.714 1.00 92.19 84 HIS A C 1
ATOM 734 O O . HIS A 1 84 ? 0.044 5.906 -9.928 1.00 92.19 84 HIS A O 1
ATOM 740 N N . VAL A 1 85 ? -1.006 4.291 -11.082 1.00 95.44 85 VAL A N 1
ATOM 741 C CA . VAL A 1 85 ? -0.122 3.175 -10.724 1.00 95.44 85 VAL A CA 1
ATOM 742 C C . VAL A 1 85 ? 0.475 2.639 -12.022 1.00 95.44 85 VAL A C 1
ATOM 744 O O . VAL A 1 85 ? -0.214 2.573 -13.034 1.00 95.44 85 VAL A O 1
ATOM 747 N N . LYS A 1 86 ? 1.775 2.315 -12.032 1.00 96.00 86 LYS A N 1
ATOM 748 C CA . LYS A 1 86 ? 2.427 1.845 -13.266 1.00 96.00 86 LYS A CA 1
ATOM 749 C C . LYS A 1 86 ? 1.833 0.502 -13.679 1.00 96.00 86 LYS A C 1
ATOM 751 O O . LYS A 1 86 ? 1.572 -0.320 -12.808 1.00 96.00 86 LYS A O 1
ATOM 756 N N . GLU A 1 87 ? 1.761 0.227 -14.979 1.00 96.19 87 GLU A N 1
ATOM 757 C CA . GLU A 1 87 ? 1.224 -1.039 -15.506 1.00 96.19 87 GLU A CA 1
ATOM 758 C C . GLU A 1 87 ? 1.851 -2.269 -14.830 1.00 96.19 87 GLU A C 1
ATOM 760 O O . GLU A 1 87 ? 1.147 -3.142 -14.336 1.00 96.19 87 GLU A O 1
ATOM 765 N N . ALA A 1 88 ? 3.179 -2.287 -14.690 1.00 96.81 88 ALA A N 1
ATOM 766 C CA . ALA A 1 88 ? 3.874 -3.372 -14.004 1.00 96.81 88 ALA A CA 1
ATOM 767 C C . ALA A 1 88 ? 3.488 -3.512 -12.518 1.00 96.81 88 ALA A C 1
ATOM 769 O O . ALA A 1 88 ? 3.512 -4.607 -11.981 1.00 96.81 88 ALA A O 1
ATOM 770 N N . GLU A 1 89 ? 3.173 -2.424 -11.815 1.00 97.69 89 GLU A N 1
ATOM 771 C CA . GLU A 1 89 ? 2.715 -2.485 -10.418 1.00 97.69 89 GLU A CA 1
ATOM 772 C C . GLU A 1 89 ? 1.273 -3.017 -10.351 1.00 97.69 89 GLU A C 1
ATOM 774 O O . GLU A 1 89 ? 0.987 -3.904 -9.548 1.00 97.69 89 GLU A O 1
ATOM 779 N N . THR A 1 90 ? 0.402 -2.548 -11.250 1.00 97.50 90 THR A N 1
ATOM 780 C CA . THR A 1 90 ? -0.980 -3.024 -11.403 1.00 97.50 90 THR A CA 1
ATOM 781 C C . THR A 1 90 ? -1.033 -4.510 -11.756 1.00 97.50 90 THR A C 1
ATOM 783 O O . THR A 1 90 ? -1.814 -5.250 -11.168 1.00 97.50 90 THR A O 1
ATOM 786 N N . ALA A 1 91 ? -0.158 -4.981 -12.646 1.00 98.00 91 ALA A N 1
ATOM 787 C CA . ALA A 1 91 ? -0.086 -6.387 -13.028 1.00 98.00 91 ALA A CA 1
ATOM 788 C C . ALA A 1 91 ? 0.301 -7.297 -11.851 1.00 98.00 91 ALA A C 1
ATOM 790 O O . ALA A 1 91 ? -0.266 -8.375 -11.700 1.00 98.00 91 ALA A O 1
ATOM 791 N N . TYR A 1 92 ? 1.227 -6.861 -10.988 1.00 98.25 92 TYR A N 1
ATOM 792 C CA . TYR A 1 92 ? 1.573 -7.615 -9.779 1.00 98.25 92 TYR A CA 1
ATOM 793 C C . TYR A 1 92 ? 0.425 -7.617 -8.758 1.00 98.25 92 TYR A C 1
ATOM 795 O O . TYR A 1 92 ? 0.162 -8.659 -8.165 1.00 98.25 92 TYR A O 1
ATOM 803 N N . LEU A 1 93 ? -0.285 -6.494 -8.581 1.00 97.88 93 LEU A N 1
ATOM 804 C CA . LEU A 1 93 ? -1.488 -6.426 -7.738 1.00 97.88 93 LEU A CA 1
ATOM 805 C C . LEU A 1 93 ? -2.576 -7.395 -8.226 1.00 97.88 93 LEU A C 1
ATOM 807 O O . LEU A 1 93 ? -3.083 -8.188 -7.435 1.00 97.88 93 LEU A O 1
ATOM 811 N N . ALA A 1 94 ? -2.895 -7.363 -9.522 1.00 97.56 94 ALA A N 1
ATOM 812 C CA . ALA A 1 94 ? -3.907 -8.220 -10.136 1.00 97.56 94 ALA A CA 1
ATOM 813 C C . ALA A 1 94 ? -3.525 -9.708 -10.072 1.00 97.56 94 ALA A C 1
ATOM 815 O O . ALA A 1 94 ? -4.347 -10.559 -9.754 1.00 97.56 94 ALA A O 1
ATOM 816 N N . ALA A 1 95 ? -2.253 -10.036 -10.313 1.00 97.81 95 ALA A N 1
ATOM 817 C CA . ALA A 1 95 ? -1.787 -11.417 -10.250 1.00 97.81 95 ALA A CA 1
ATOM 818 C C . ALA A 1 95 ? -1.818 -11.998 -8.827 1.00 97.81 95 ALA A C 1
ATOM 820 O O . ALA A 1 95 ? -1.965 -13.209 -8.683 1.00 97.81 95 ALA A O 1
ATOM 821 N N . GLY A 1 96 ? -1.696 -11.161 -7.789 1.00 97.00 96 GLY A N 1
ATOM 822 C CA . GLY A 1 96 ? -1.782 -11.604 -6.395 1.00 97.00 96 GLY A CA 1
ATOM 823 C C . GLY A 1 96 ? -3.178 -12.086 -5.997 1.00 97.00 96 GLY A C 1
ATOM 824 O O . GLY A 1 96 ? -3.301 -12.908 -5.100 1.00 97.00 96 GLY A O 1
ATOM 825 N N . CYS A 1 97 ? -4.226 -11.630 -6.685 1.00 96.44 97 CYS A N 1
ATO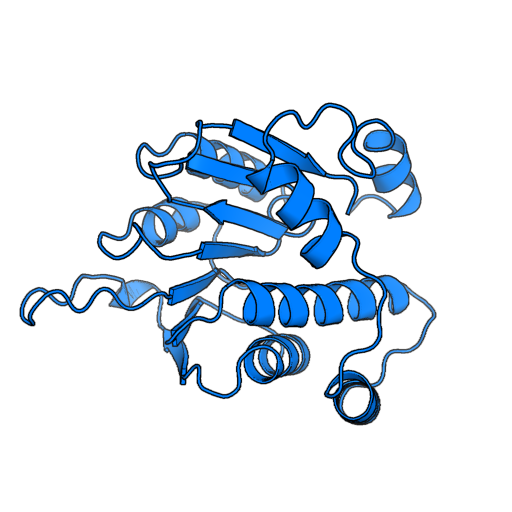M 826 C CA . CYS A 1 97 ? -5.591 -12.091 -6.464 1.00 96.44 97 CYS A CA 1
ATOM 827 C C . CYS A 1 97 ? -6.371 -12.061 -7.785 1.00 96.44 97 CYS A C 1
ATOM 829 O O . CYS A 1 97 ? -6.967 -11.051 -8.146 1.00 96.44 97 CYS A O 1
ATOM 831 N N . ARG A 1 98 ? -6.360 -13.180 -8.521 1.00 94.25 98 ARG A N 1
ATOM 832 C CA . ARG A 1 98 ? -6.952 -13.269 -9.872 1.00 94.25 98 ARG A CA 1
ATOM 833 C C . ARG A 1 98 ? -8.476 -13.116 -9.902 1.00 94.25 98 ARG A C 1
ATOM 835 O O . ARG A 1 98 ? -9.019 -12.768 -10.942 1.00 94.25 98 ARG A O 1
ATOM 842 N N . SER A 1 99 ? -9.152 -13.402 -8.791 1.00 93.62 99 SER A N 1
ATOM 843 C CA . SER A 1 99 ? -10.598 -13.210 -8.644 1.00 93.62 99 SER A CA 1
ATOM 844 C C . SER A 1 99 ? -10.979 -11.757 -8.353 1.00 93.62 99 SER A C 1
ATOM 846 O O . SER A 1 99 ? -12.153 -11.412 -8.460 1.00 93.62 99 SER A O 1
ATOM 848 N N . ALA A 1 100 ? -10.016 -10.908 -7.980 1.00 94.19 100 ALA A N 1
ATOM 849 C CA . ALA A 1 100 ? -10.280 -9.512 -7.689 1.00 94.19 100 ALA A CA 1
ATOM 850 C C . ALA A 1 100 ? -10.503 -8.728 -8.985 1.00 94.19 100 ALA A C 1
ATOM 852 O O . ALA A 1 100 ? -9.651 -8.717 -9.877 1.00 94.19 100 ALA A O 1
ATOM 853 N N . ALA A 1 101 ? -11.609 -7.992 -9.062 1.00 93.56 101 ALA A N 1
ATOM 854 C CA . ALA A 1 101 ? -11.764 -6.980 -10.097 1.00 93.56 101 ALA A CA 1
ATOM 855 C C . ALA A 1 101 ? -10.763 -5.837 -9.850 1.00 93.56 101 ALA A C 1
ATOM 857 O O . ALA A 1 101 ? -10.483 -5.485 -8.704 1.00 93.56 101 ALA A O 1
ATOM 858 N N . VAL A 1 102 ? -10.232 -5.226 -10.909 1.00 93.75 102 VAL A N 1
ATOM 859 C CA . VAL A 1 102 ? -9.372 -4.037 -10.801 1.00 93.75 102 VAL A CA 1
ATOM 860 C C . VAL A 1 102 ? -10.105 -2.865 -11.430 1.00 93.75 102 VAL A C 1
ATOM 862 O O . VAL A 1 102 ? -10.448 -2.916 -12.608 1.00 93.75 102 VAL A O 1
ATOM 865 N N . CYS A 1 103 ? -10.341 -1.803 -10.661 1.00 90.94 103 CYS A N 1
ATOM 866 C CA . CYS A 1 103 ? -10.958 -0.584 -11.169 1.00 90.94 103 CYS A CA 1
ATOM 867 C C . CYS A 1 103 ? -10.071 0.630 -10.903 1.00 90.94 103 CYS A C 1
ATOM 869 O O . CYS A 1 103 ? -9.468 0.763 -9.837 1.00 90.94 103 CYS A O 1
ATOM 871 N N . GLN A 1 104 ? -9.998 1.527 -11.882 1.00 85.81 104 GLN A N 1
ATOM 872 C CA . GLN A 1 104 ? -9.385 2.835 -11.709 1.00 85.81 104 GLN A CA 1
ATOM 873 C C . GLN A 1 104 ? -10.499 3.861 -11.552 1.00 85.81 104 GLN A C 1
ATOM 875 O O . GLN A 1 104 ? -11.376 3.969 -12.407 1.00 85.81 104 GLN A O 1
ATOM 880 N N . ASP A 1 105 ? -10.480 4.582 -10.439 1.00 78.12 105 ASP A N 1
ATOM 881 C CA . ASP A 1 105 ? -11.534 5.519 -10.088 1.00 78.12 105 ASP A CA 1
ATOM 882 C C . ASP A 1 105 ? -11.016 6.955 -10.131 1.00 78.12 105 ASP A C 1
ATOM 884 O O . ASP A 1 105 ? -9.871 7.257 -9.767 1.00 78.12 105 ASP A O 1
ATOM 888 N N . LEU A 1 106 ? -11.884 7.861 -10.570 1.00 68.44 106 LEU A N 1
ATOM 889 C CA . LEU A 1 106 ? -11.592 9.284 -10.528 1.00 68.44 106 LEU A CA 1
ATOM 890 C C . LEU A 1 106 ? -11.786 9.759 -9.091 1.00 68.44 106 LEU A C 1
ATOM 892 O O . LEU A 1 106 ? -12.814 9.497 -8.475 1.00 68.44 106 LEU A O 1
ATOM 896 N N . PHE A 1 107 ? -10.815 10.498 -8.554 1.00 58.47 107 PHE A N 1
ATOM 897 C CA . PHE A 1 107 ? -10.868 10.970 -7.167 1.00 58.47 107 PHE A CA 1
ATOM 898 C C . PHE A 1 107 ? -12.165 11.741 -6.835 1.00 58.47 107 PHE A C 1
ATOM 900 O O . PHE A 1 107 ? -12.678 11.636 -5.727 1.00 58.47 107 PHE A O 1
ATOM 907 N N . TRP A 1 108 ? -12.754 12.468 -7.789 1.00 55.69 108 TRP A N 1
ATOM 908 C CA . TRP A 1 108 ? -14.005 13.206 -7.570 1.00 55.69 108 TRP A CA 1
ATOM 909 C C . TRP A 1 108 ? -15.261 12.314 -7.493 1.00 55.69 108 TRP A C 1
ATOM 911 O O . TRP A 1 108 ? -16.277 12.754 -6.960 1.00 55.69 108 TRP A O 1
ATOM 921 N N . LYS A 1 109 ? -15.194 11.048 -7.932 1.00 53.19 109 LYS A N 1
ATOM 922 C CA . LYS A 1 109 ? -16.264 10.045 -7.756 1.00 53.19 109 LYS A CA 1
ATOM 923 C C . LYS A 1 109 ? -16.263 9.391 -6.368 1.00 53.19 109 LYS A C 1
ATOM 925 O O . LYS A 1 109 ? -17.059 8.497 -6.104 1.00 53.19 109 LYS A O 1
ATOM 930 N N . VAL A 1 110 ? -15.421 9.862 -5.441 1.00 53.47 110 VAL A N 1
ATOM 931 C CA . VAL A 1 110 ? -15.379 9.388 -4.043 1.00 53.47 110 VAL A CA 1
ATOM 932 C C . VAL A 1 110 ? -16.692 9.660 -3.279 1.00 53.47 110 VAL A C 1
ATOM 934 O O . VAL A 1 110 ? -16.897 9.087 -2.208 1.00 53.47 110 VAL A O 1
ATOM 937 N N . ARG A 1 111 ? -17.634 10.438 -3.839 1.00 44.19 111 ARG A N 1
ATOM 938 C CA . ARG A 1 111 ? -18.987 10.603 -3.288 1.00 44.19 111 ARG A CA 1
ATOM 939 C C . ARG A 1 111 ? -19.838 9.336 -3.478 1.00 44.19 111 ARG A C 1
ATOM 941 O O . ARG A 1 111 ? -20.377 9.073 -4.543 1.00 44.19 111 ARG A O 1
ATOM 948 N N . VAL A 1 112 ? -19.855 8.550 -2.401 1.00 45.59 112 VAL A N 1
ATOM 949 C CA . VAL A 1 112 ? -20.903 7.662 -1.868 1.00 45.59 112 VAL A CA 1
ATOM 950 C C . VAL A 1 112 ? -22.037 7.291 -2.843 1.00 45.59 112 VAL A C 1
ATOM 952 O O . VAL A 1 112 ? -22.931 8.088 -3.106 1.00 45.59 112 VAL A O 1
ATOM 955 N N . ARG A 1 113 ? -22.058 6.026 -3.294 1.00 43.09 113 ARG A N 1
ATOM 956 C CA . ARG A 1 113 ? -23.327 5.356 -3.612 1.00 43.09 113 ARG A CA 1
ATOM 957 C C . ARG A 1 113 ? -24.005 5.019 -2.284 1.00 43.09 113 ARG A C 1
ATOM 959 O O . ARG A 1 113 ? -23.646 4.036 -1.644 1.00 43.09 113 ARG A O 1
ATOM 966 N N . GLU A 1 114 ? -24.945 5.856 -1.874 1.00 45.78 114 GLU A N 1
ATOM 967 C CA . GLU A 1 114 ? -26.047 5.460 -1.003 1.00 45.78 114 GLU A CA 1
ATOM 968 C C . GLU A 1 114 ? -27.113 4.873 -1.928 1.00 45.78 114 GLU A C 1
ATOM 970 O O . GLU A 1 114 ? -27.455 5.508 -2.921 1.00 45.78 114 GLU A O 1
ATOM 975 N N . ASN A 1 115 ? -27.551 3.647 -1.637 1.00 39.91 115 ASN A N 1
ATOM 976 C CA . ASN A 1 115 ? -28.608 2.852 -2.291 1.00 39.91 115 ASN A CA 1
ATOM 977 C C . ASN A 1 115 ? -28.067 1.538 -2.857 1.00 39.91 115 ASN A C 1
ATOM 979 O O . ASN A 1 115 ? -27.718 1.403 -4.028 1.00 39.91 115 ASN A O 1
ATOM 983 N N . GLY A 1 116 ? -28.003 0.547 -1.974 1.00 40.94 116 GLY A N 1
ATOM 984 C CA . GLY A 1 116 ? -27.697 -0.840 -2.290 1.00 40.94 116 GLY A CA 1
ATOM 985 C C . GLY A 1 116 ? -27.244 -1.540 -1.019 1.00 40.94 116 GLY A C 1
ATOM 986 O O . GLY A 1 116 ? -26.323 -1.058 -0.363 1.00 40.94 116 GLY A O 1
ATOM 987 N N . GLY A 1 117 ? -27.924 -2.623 -0.636 1.00 41.47 117 GLY A N 1
ATOM 988 C CA . GLY A 1 117 ? -27.646 -3.379 0.586 1.00 41.47 117 GLY A CA 1
ATOM 989 C C . GLY A 1 117 ? -26.148 -3.603 0.813 1.00 41.47 117 GLY A C 1
ATOM 990 O O . GLY A 1 117 ? -25.395 -3.869 -0.123 1.00 41.47 117 GLY A O 1
ATOM 991 N N . PHE A 1 118 ? -25.718 -3.448 2.066 1.00 47.84 118 PHE A N 1
ATOM 992 C CA . PHE A 1 118 ? -24.318 -3.461 2.488 1.00 47.84 118 PHE A CA 1
ATOM 993 C C . PHE A 1 118 ? -23.707 -4.863 2.314 1.00 47.84 118 PHE A C 1
ATOM 995 O O . PHE A 1 118 ? -23.556 -5.626 3.269 1.00 47.84 118 PHE A O 1
ATOM 1002 N N . VAL A 1 119 ? -23.337 -5.237 1.090 1.00 48.88 119 VAL A N 1
ATOM 1003 C CA . VAL A 1 119 ? -22.482 -6.405 0.879 1.00 48.88 119 VAL A CA 1
ATOM 1004 C C . VAL A 1 119 ? -21.109 -6.031 1.433 1.00 48.88 119 VAL A C 1
ATOM 1006 O O . VAL A 1 119 ? -20.459 -5.114 0.931 1.00 48.88 119 VAL A O 1
ATOM 1009 N N . ARG A 1 120 ? -20.671 -6.706 2.505 1.00 61.84 120 ARG A N 1
ATOM 1010 C CA . ARG A 1 120 ? -19.328 -6.558 3.094 1.00 61.84 120 ARG A CA 1
ATOM 1011 C C . ARG A 1 120 ? -18.269 -7.099 2.127 1.00 61.84 120 ARG A C 1
ATOM 1013 O O . ARG A 1 120 ? -17.689 -8.155 2.360 1.00 61.84 120 ARG A O 1
ATOM 1020 N N . GLN A 1 121 ? -18.026 -6.404 1.024 1.00 71.88 121 GLN A N 1
ATOM 1021 C CA . GLN A 1 121 ? -16.938 -6.747 0.118 1.00 71.88 121 GLN A CA 1
ATOM 1022 C C . GLN A 1 121 ? -15.631 -6.175 0.660 1.00 71.88 121 GLN A C 1
ATOM 1024 O O . GLN A 1 121 ? -15.547 -5.009 1.046 1.00 71.88 121 GLN A O 1
ATOM 1029 N N . LYS A 1 122 ? -14.605 -7.022 0.716 1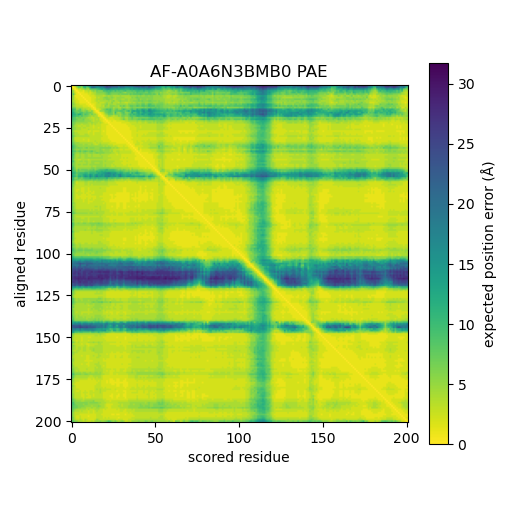.00 86.62 122 LYS A N 1
ATOM 1030 C CA . LYS A 1 122 ? -13.259 -6.635 1.129 1.00 86.62 122 LYS A CA 1
ATOM 1031 C C . LYS A 1 122 ? -12.568 -5.943 -0.042 1.00 86.62 122 LYS A C 1
ATOM 1033 O O . LYS A 1 122 ? -12.326 -6.580 -1.066 1.00 86.62 122 LYS A O 1
ATOM 1038 N N . GLU A 1 123 ? -12.249 -4.658 0.093 1.00 91.00 123 GLU A N 1
ATOM 1039 C CA . GLU A 1 123 ? -11.522 -3.905 -0.936 1.00 91.00 123 GLU A CA 1
ATOM 1040 C C . GLU A 1 123 ? -10.031 -3.754 -0.578 1.00 91.00 123 GLU A C 1
ATOM 1042 O O . GLU A 1 123 ? -9.655 -3.615 0.591 1.00 91.00 123 GLU A O 1
ATOM 1047 N N . LEU A 1 124 ? -9.172 -3.713 -1.601 1.00 94.50 124 LEU A N 1
ATOM 1048 C CA . LEU A 1 124 ? -7.815 -3.173 -1.507 1.00 94.50 124 LEU A CA 1
ATOM 1049 C C . LEU A 1 124 ? -7.790 -1.814 -2.208 1.00 94.50 124 LEU A C 1
ATOM 1051 O O . LEU A 1 124 ? -7.772 -1.732 -3.436 1.00 94.50 124 LEU A O 1
ATOM 1055 N N . MET A 1 125 ? -7.793 -0.738 -1.428 1.00 94.50 125 MET A N 1
ATOM 1056 C CA . MET A 1 125 ? -7.698 0.622 -1.951 1.00 94.50 125 MET A CA 1
ATOM 1057 C C . MET A 1 125 ? -6.233 0.982 -2.178 1.00 94.50 125 MET A C 1
ATOM 1059 O O . MET A 1 125 ? -5.400 0.816 -1.290 1.00 94.50 125 MET A O 1
ATOM 1063 N N . VAL A 1 126 ? -5.912 1.509 -3.353 1.00 96.00 126 VAL A N 1
ATOM 1064 C CA . VAL A 1 126 ? -4.551 1.883 -3.734 1.00 96.00 126 VAL A CA 1
ATOM 1065 C C . VAL A 1 126 ? -4.524 3.357 -4.104 1.00 96.00 126 VAL A C 1
ATOM 1067 O O . VAL A 1 126 ? -5.007 3.754 -5.160 1.00 96.00 126 VAL A O 1
ATOM 1070 N N . VAL A 1 127 ? -3.928 4.180 -3.246 1.00 95.69 127 VAL A N 1
ATOM 1071 C CA . VAL A 1 127 ? -3.664 5.594 -3.525 1.00 95.69 127 VAL A CA 1
ATOM 1072 C C . VAL A 1 127 ? -2.325 5.694 -4.242 1.00 95.69 127 VAL A C 1
ATOM 1074 O O . VAL A 1 127 ? -1.255 5.653 -3.630 1.00 95.69 127 VAL A O 1
ATOM 1077 N N . GLY A 1 128 ? -2.402 5.765 -5.567 1.00 94.62 128 GLY A N 1
ATOM 1078 C CA . GLY A 1 128 ? -1.266 5.871 -6.465 1.00 94.62 128 GLY A CA 1
ATOM 1079 C C . GLY A 1 128 ? -0.700 7.287 -6.572 1.00 94.62 128 GLY A C 1
ATOM 1080 O O . GLY A 1 128 ? -1.010 8.204 -5.810 1.00 94.62 128 GLY A O 1
ATOM 1081 N N . ARG A 1 129 ? 0.169 7.471 -7.565 1.00 92.81 129 ARG A N 1
ATOM 1082 C CA . ARG A 1 129 ? 0.811 8.757 -7.872 1.00 92.81 129 ARG A CA 1
ATOM 1083 C C . ARG A 1 129 ? -0.206 9.721 -8.490 1.00 92.81 129 ARG A C 1
ATOM 1085 O O . ARG A 1 129 ? -1.202 9.296 -9.062 1.00 92.81 129 ARG A O 1
ATOM 1092 N N . GLY A 1 130 ? 0.043 11.024 -8.394 1.00 89.62 130 GLY A N 1
ATOM 1093 C CA . GLY A 1 130 ? -0.851 12.056 -8.943 1.00 89.62 130 GLY A CA 1
ATOM 1094 C C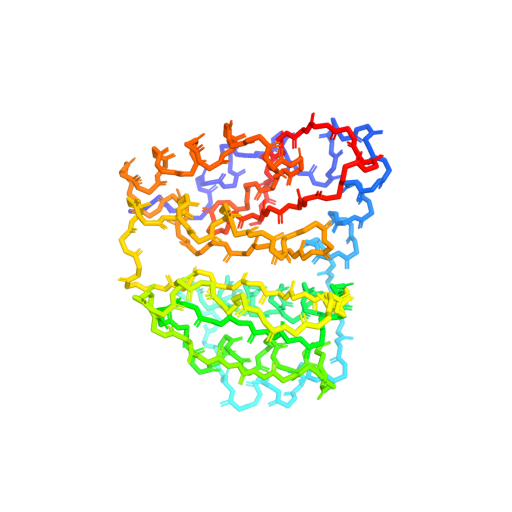 . GLY A 1 130 ? -1.998 12.466 -8.013 1.00 89.62 130 GLY A C 1
ATOM 1095 O O . GLY A 1 130 ? -2.557 13.544 -8.187 1.00 89.62 130 GLY A O 1
ATOM 1096 N N . ILE A 1 131 ? -2.297 11.689 -6.965 1.00 92.88 131 ILE A N 1
ATOM 1097 C CA . ILE A 1 131 ? -3.170 12.149 -5.880 1.00 92.88 131 ILE A CA 1
ATOM 1098 C C . ILE A 1 131 ? -2.360 13.020 -4.920 1.00 92.88 131 ILE A C 1
ATOM 1100 O O . ILE A 1 131 ? -1.444 12.544 -4.245 1.00 92.88 131 ILE A O 1
ATOM 1104 N N . ALA A 1 132 ? -2.704 14.307 -4.856 1.00 93.56 132 ALA A N 1
ATOM 1105 C CA . ALA A 1 132 ? -2.071 15.241 -3.933 1.00 93.56 132 ALA A CA 1
ATOM 1106 C C . ALA A 1 132 ? -2.255 14.779 -2.470 1.00 93.56 132 ALA A C 1
ATOM 1108 O O . ALA A 1 132 ? -3.369 14.401 -2.103 1.00 93.56 132 ALA A O 1
ATOM 1109 N N . PRO A 1 133 ? -1.223 14.870 -1.605 1.00 95.81 133 PRO A N 1
ATOM 1110 C CA . PRO A 1 133 ? -1.299 14.363 -0.232 1.00 95.81 133 PRO A CA 1
ATOM 1111 C C . PRO A 1 133 ? -2.467 14.900 0.605 1.00 95.81 133 PRO A C 1
ATOM 1113 O O . PRO A 1 133 ? -3.039 14.169 1.404 1.00 95.81 133 PRO A O 1
ATOM 1116 N N . ARG A 1 134 ? -2.890 16.148 0.361 1.00 93.94 134 ARG A N 1
ATOM 1117 C CA . ARG A 1 134 ? -4.062 16.771 1.009 1.00 93.94 134 ARG A CA 1
ATOM 1118 C C . ARG A 1 134 ? -5.376 15.993 0.833 1.00 93.94 134 ARG A C 1
ATOM 1120 O O . ARG A 1 134 ? -6.318 16.219 1.575 1.00 93.94 134 ARG A O 1
ATOM 1127 N N . HIS A 1 135 ? -5.450 15.108 -0.158 1.00 93.12 135 HIS A N 1
ATOM 1128 C CA . HIS A 1 135 ? -6.637 14.317 -0.471 1.00 93.12 135 HIS A CA 1
ATOM 1129 C C . HIS A 1 135 ? -6.617 12.915 0.154 1.00 93.12 135 HIS A C 1
ATOM 1131 O O . HIS A 1 135 ? -7.593 12.181 0.028 1.00 93.12 135 HIS A O 1
ATOM 1137 N N . TRP A 1 136 ? -5.520 12.504 0.798 1.00 94.56 136 TRP A N 1
ATOM 1138 C CA . TRP A 1 136 ? -5.373 11.137 1.306 1.00 94.56 136 TRP A CA 1
ATOM 1139 C C . TRP A 1 136 ? -6.382 10.797 2.398 1.00 94.56 136 TRP A C 1
ATOM 1141 O O . TRP A 1 136 ? -6.947 9.708 2.370 1.00 94.56 136 TRP A O 1
ATOM 1151 N N . THR A 1 137 ? -6.659 11.732 3.306 1.00 93.38 137 THR A N 1
ATOM 1152 C CA . THR A 1 137 ? -7.661 11.547 4.362 1.00 93.38 137 THR A CA 1
ATOM 1153 C C . THR A 1 137 ? -9.047 11.296 3.775 1.00 93.38 137 THR A C 1
ATOM 1155 O O . THR A 1 137 ? -9.702 10.344 4.169 1.00 93.38 137 THR A O 1
ATOM 1158 N N . ALA A 1 138 ? -9.448 12.038 2.738 1.00 89.69 138 ALA A N 1
ATOM 1159 C CA . ALA A 1 138 ? -10.732 11.831 2.065 1.00 89.69 138 ALA A CA 1
ATOM 1160 C C . ALA A 1 138 ? -10.876 10.430 1.437 1.00 89.69 138 ALA A C 1
ATOM 1162 O O . ALA A 1 138 ? -11.973 9.876 1.412 1.00 89.69 138 ALA A O 1
ATOM 1163 N N . VAL A 1 139 ? -9.782 9.838 0.938 1.00 88.19 139 VAL A N 1
ATOM 1164 C CA . VAL A 1 139 ? -9.807 8.456 0.424 1.00 88.19 139 VAL A CA 1
ATOM 1165 C C . VAL A 1 139 ? -9.853 7.436 1.561 1.00 88.19 139 VAL A C 1
ATOM 1167 O O . VAL A 1 139 ? -10.552 6.431 1.454 1.00 88.19 139 VAL A O 1
ATOM 1170 N N . VAL A 1 140 ? -9.103 7.680 2.636 1.00 90.50 140 VAL A N 1
ATOM 1171 C CA . VAL A 1 140 ? -9.001 6.770 3.786 1.00 90.50 140 VAL A CA 1
ATOM 1172 C C . VAL A 1 140 ? -10.290 6.749 4.612 1.00 90.50 140 VAL A C 1
ATOM 1174 O O . VAL A 1 140 ? -10.698 5.682 5.054 1.00 90.50 140 VAL A O 1
ATOM 1177 N N . SER A 1 141 ? -10.990 7.875 4.747 1.00 87.38 141 SER A N 1
ATOM 1178 C CA . SER A 1 141 ? -12.193 8.005 5.583 1.00 87.38 141 SER A CA 1
ATOM 1179 C C . SER A 1 141 ? -13.491 7.497 4.954 1.00 87.38 141 SER A C 1
ATOM 1181 O O . SER A 1 141 ? -14.582 7.899 5.356 1.00 87.38 141 SER A O 1
ATOM 1183 N N . ARG A 1 142 ? -13.423 6.606 3.958 1.00 75.31 142 ARG A N 1
ATOM 1184 C CA . ARG A 1 142 ? -14.630 6.105 3.282 1.00 75.31 142 ARG A CA 1
ATOM 1185 C C . ARG A 1 142 ? -15.464 5.186 4.202 1.00 75.31 142 ARG A C 1
ATOM 1187 O O . ARG A 1 142 ? -14.896 4.414 4.972 1.00 75.31 142 ARG A O 1
ATOM 1194 N N . PRO A 1 143 ? -16.806 5.175 4.089 1.00 60.31 143 PRO A N 1
ATOM 1195 C CA . PRO A 1 143 ? -17.673 4.333 4.928 1.00 60.31 143 PRO A CA 1
ATOM 1196 C C . PRO A 1 143 ? -17.452 2.814 4.764 1.00 60.31 143 PRO A C 1
ATOM 1198 O O . PRO A 1 143 ? -17.602 2.053 5.719 1.00 60.31 143 PRO A O 1
ATOM 1201 N N . SER A 1 144 ? -17.048 2.359 3.571 1.00 62.81 144 SER A N 1
ATOM 1202 C CA . SER A 1 144 ? -16.855 0.937 3.211 1.00 62.81 144 SER A CA 1
ATOM 1203 C C . SER A 1 144 ? -15.513 0.336 3.676 1.00 62.81 144 SER A C 1
ATOM 1205 O O . SER A 1 144 ? -15.020 -0.639 3.110 1.00 62.81 144 SER A O 1
ATOM 1207 N N . THR A 1 145 ? -14.871 0.926 4.684 1.00 63.19 145 THR A N 1
ATOM 1208 C CA . THR A 1 145 ? -13.466 0.643 5.028 1.00 63.19 145 THR A CA 1
ATOM 1209 C C . THR A 1 145 ? -13.267 -0.449 6.070 1.00 63.19 145 THR A C 1
ATOM 1211 O O . THR A 1 145 ? -12.176 -1.000 6.141 1.00 63.19 145 THR A O 1
ATOM 1214 N N . ARG A 1 146 ? -14.302 -0.835 6.832 1.00 68.75 146 ARG A N 1
ATOM 1215 C CA . ARG A 1 146 ? -14.163 -1.699 8.027 1.00 68.75 146 ARG A CA 1
ATOM 1216 C C . ARG A 1 146 ? -13.486 -3.058 7.792 1.00 68.75 146 ARG A C 1
ATOM 1218 O O . ARG A 1 146 ? -12.869 -3.577 8.714 1.00 68.75 146 ARG A O 1
ATOM 1225 N N . CYS A 1 147 ? -13.595 -3.629 6.593 1.00 71.56 147 CYS A N 1
ATOM 1226 C CA . CYS A 1 147 ? -12.944 -4.899 6.235 1.00 71.56 147 CYS A CA 1
ATOM 1227 C C . CYS A 1 147 ? -11.820 -4.733 5.202 1.00 71.56 147 CYS A C 1
ATOM 1229 O O . CYS A 1 147 ? -11.186 -5.716 4.826 1.00 71.56 147 CYS A O 1
ATOM 1231 N N . SER A 1 148 ? -11.591 -3.508 4.734 1.00 86.88 148 SER A N 1
ATOM 1232 C CA . SER A 1 148 ? -10.716 -3.190 3.609 1.00 86.88 148 SER A CA 1
ATOM 1233 C C . SER A 1 148 ? -9.285 -2.909 4.076 1.00 86.88 148 SER A C 1
ATOM 1235 O O . SER A 1 148 ? -9.008 -2.792 5.268 1.00 86.88 148 SER A O 1
ATOM 1237 N N . VAL A 1 149 ? -8.352 -2.801 3.135 1.00 95.00 149 VAL A N 1
ATOM 1238 C CA . VAL A 1 149 ? -6.971 -2.357 3.392 1.00 95.00 149 VAL A CA 1
ATOM 1239 C C . VAL A 1 149 ? -6.657 -1.212 2.440 1.00 95.00 149 VAL A C 1
ATOM 1241 O O . VAL A 1 149 ? -7.054 -1.253 1.277 1.00 95.00 149 VAL A O 1
ATOM 1244 N N . CYS A 1 150 ? -5.969 -0.175 2.917 1.00 96.19 150 CYS A N 1
ATOM 1245 C CA . CYS A 1 150 ? -5.530 0.934 2.071 1.00 96.19 150 CYS A CA 1
ATOM 1246 C C . CYS A 1 150 ? -4.005 0.982 1.976 1.00 96.19 150 CYS A C 1
ATOM 1248 O O . CYS A 1 150 ? -3.302 0.909 2.983 1.00 96.19 150 CYS A O 1
ATOM 1250 N N . LEU A 1 151 ? -3.508 1.109 0.749 1.00 97.94 151 LEU A N 1
ATOM 1251 C CA . LEU A 1 151 ? -2.106 1.246 0.392 1.00 97.94 151 LEU A CA 1
ATOM 1252 C C . LEU A 1 151 ? -1.874 2.637 -0.205 1.00 97.94 151 LEU A C 1
ATOM 1254 O O . LEU A 1 151 ? -2.386 2.946 -1.279 1.00 97.94 151 LEU A O 1
ATOM 1258 N N . LEU A 1 152 ? -1.049 3.452 0.445 1.00 97.94 152 LEU A N 1
ATOM 1259 C CA . LEU A 1 152 ? -0.657 4.777 -0.025 1.00 97.94 152 LEU A CA 1
ATOM 1260 C C . LEU A 1 152 ? 0.772 4.769 -0.557 1.00 97.94 152 LEU A C 1
ATOM 1262 O O . LEU A 1 152 ? 1.705 4.379 0.145 1.00 97.94 152 LEU A O 1
ATOM 1266 N N . PHE A 1 153 ? 0.962 5.238 -1.787 1.00 97.88 153 PHE A N 1
ATOM 1267 C CA . PHE A 1 153 ? 2.279 5.380 -2.398 1.00 97.88 153 PHE A CA 1
ATOM 1268 C C . PHE A 1 153 ? 2.942 6.694 -1.972 1.00 97.88 153 PHE A C 1
ATOM 1270 O O . PHE A 1 153 ? 2.330 7.758 -1.967 1.00 97.88 153 PHE A O 1
ATOM 1277 N N . GLY A 1 154 ? 4.247 6.644 -1.711 1.00 96.56 154 GLY A N 1
ATOM 1278 C CA . GLY A 1 154 ? 5.084 7.829 -1.567 1.00 96.56 154 GLY A CA 1
ATOM 1279 C C . GLY A 1 154 ? 4.857 8.622 -0.282 1.00 96.56 154 GLY A C 1
ATOM 1280 O O . GLY A 1 154 ? 5.057 9.835 -0.295 1.00 96.56 154 GLY A O 1
ATOM 1281 N N . ILE A 1 155 ? 4.517 7.969 0.836 1.00 97.38 155 ILE A N 1
ATOM 1282 C CA . ILE A 1 155 ? 4.298 8.625 2.145 1.00 97.38 155 ILE A CA 1
ATOM 1283 C C . ILE A 1 155 ? 5.489 9.463 2.641 1.00 97.38 155 ILE A C 1
ATOM 1285 O O . ILE A 1 155 ? 5.332 10.331 3.495 1.00 97.38 155 ILE A O 1
ATOM 1289 N N . ARG A 1 156 ? 6.686 9.253 2.077 1.00 95.12 156 ARG A N 1
ATOM 1290 C CA . ARG A 1 156 ? 7.907 10.029 2.360 1.00 95.12 156 ARG A CA 1
ATOM 1291 C C . ARG A 1 156 ? 8.502 10.729 1.139 1.00 95.12 156 ARG A C 1
ATOM 1293 O O . ARG A 1 156 ? 9.652 11.161 1.182 1.00 95.12 156 ARG A O 1
ATOM 1300 N N . ALA A 1 157 ? 7.736 10.869 0.058 1.00 93.75 157 ALA A N 1
ATOM 1301 C CA . ALA A 1 157 ? 8.196 11.534 -1.160 1.00 93.75 157 ALA A CA 1
ATOM 1302 C C . ALA A 1 157 ? 8.455 13.039 -0.956 1.00 93.75 157 ALA A C 1
ATOM 1304 O O . ALA A 1 157 ? 9.303 13.613 -1.633 1.00 93.75 157 ALA A O 1
ATOM 1305 N N . SER A 1 158 ? 7.755 13.677 -0.012 1.00 96.00 158 SER A N 1
ATOM 1306 C CA . SER A 1 158 ? 7.924 15.091 0.337 1.00 96.00 158 SER A CA 1
ATOM 1307 C C . SER A 1 158 ? 7.543 15.362 1.798 1.00 96.00 158 SER A C 1
ATOM 1309 O O . SER A 1 158 ? 6.905 14.534 2.450 1.00 96.00 158 SER A O 1
ATOM 1311 N N . LYS A 1 159 ? 7.884 16.552 2.317 1.00 96.12 159 LYS A N 1
ATOM 1312 C CA . LYS A 1 159 ? 7.416 17.003 3.644 1.00 96.12 159 LYS A CA 1
ATOM 1313 C C . LYS A 1 159 ? 5.883 17.060 3.714 1.00 96.12 159 LYS A C 1
ATOM 1315 O O . LYS A 1 159 ? 5.305 16.721 4.739 1.00 96.12 159 LYS A O 1
ATOM 1320 N N . ALA A 1 160 ? 5.221 17.451 2.621 1.00 97.38 160 ALA A N 1
ATOM 1321 C CA . ALA A 1 160 ? 3.761 17.466 2.533 1.00 97.38 160 ALA A CA 1
ATOM 1322 C C . ALA A 1 160 ? 3.165 16.051 2.588 1.00 97.38 160 ALA A C 1
ATOM 1324 O O . ALA A 1 160 ? 2.193 15.840 3.305 1.00 97.38 160 ALA A O 1
ATOM 1325 N N . ALA A 1 161 ? 3.781 15.082 1.901 1.00 97.56 161 ALA A N 1
ATOM 1326 C CA . ALA A 1 161 ? 3.382 13.677 1.968 1.00 97.56 161 ALA A CA 1
ATOM 1327 C C . ALA A 1 161 ? 3.517 13.108 3.387 1.00 97.56 161 ALA A C 1
ATOM 1329 O O . ALA A 1 161 ? 2.595 12.468 3.879 1.00 97.56 161 ALA A O 1
ATOM 1330 N N . LEU A 1 162 ? 4.621 13.409 4.078 1.00 97.62 162 LEU A N 1
ATOM 1331 C CA . LEU A 1 162 ? 4.824 12.947 5.451 1.00 97.62 162 LEU A CA 1
ATOM 1332 C C . LEU A 1 162 ? 3.816 13.567 6.431 1.00 97.62 162 LEU A C 1
ATOM 1334 O O . LEU A 1 162 ? 3.331 12.871 7.319 1.00 97.62 162 LEU A O 1
ATOM 1338 N N . ARG A 1 163 ? 3.479 14.855 6.265 1.00 98.19 163 ARG A N 1
ATOM 1339 C CA . ARG A 1 163 ? 2.420 15.505 7.056 1.00 98.19 163 ARG A CA 1
ATOM 1340 C C . ARG A 1 163 ? 1.069 14.829 6.828 1.00 98.19 163 ARG A C 1
ATOM 1342 O O . ARG A 1 163 ? 0.483 14.351 7.788 1.00 98.19 163 ARG A O 1
ATOM 1349 N N . ALA A 1 164 ? 0.664 14.666 5.570 1.00 98.12 164 ALA A N 1
ATOM 1350 C CA . ALA A 1 164 ? -0.585 13.988 5.230 1.00 98.12 164 ALA A CA 1
ATOM 1351 C C . ALA A 1 164 ? -0.634 12.536 5.731 1.00 98.12 164 ALA A C 1
ATOM 1353 O O . ALA A 1 164 ? -1.676 12.078 6.185 1.00 98.12 164 ALA A O 1
ATOM 1354 N N . TRP A 1 165 ? 0.489 11.810 5.695 1.00 98.31 165 TRP A N 1
ATOM 1355 C CA . TRP A 1 165 ? 0.578 10.479 6.292 1.00 98.31 165 TRP A CA 1
ATOM 1356 C C . TRP A 1 165 ? 0.309 10.525 7.796 1.00 98.31 165 TRP A C 1
ATOM 1358 O O . TRP A 1 165 ? -0.503 9.754 8.294 1.00 98.31 165 TRP A O 1
ATOM 1368 N N . ASN A 1 166 ? 0.925 11.460 8.522 1.00 98.19 166 ASN A N 1
ATOM 1369 C CA . ASN A 1 166 ? 0.649 11.629 9.946 1.00 98.19 166 ASN A CA 1
ATOM 1370 C C . ASN A 1 166 ? -0.813 12.003 10.210 1.00 98.19 166 ASN A C 1
ATOM 1372 O O . ASN A 1 166 ? -1.350 11.581 11.230 1.00 98.19 166 ASN A O 1
ATOM 1376 N N . ASP A 1 167 ? -1.446 12.784 9.333 1.00 97.94 167 ASP A N 1
ATOM 1377 C CA . ASP A 1 167 ? -2.865 13.145 9.438 1.00 97.94 167 ASP A CA 1
ATOM 1378 C C . ASP A 1 167 ? -3.756 11.912 9.250 1.00 97.94 167 ASP A C 1
ATOM 1380 O O . ASP A 1 167 ? -4.641 11.668 10.065 1.00 97.94 167 ASP A O 1
ATOM 1384 N N . VAL A 1 168 ? -3.443 11.069 8.260 1.00 97.25 168 VAL A N 1
ATOM 1385 C CA . VAL A 1 168 ? -4.101 9.773 8.033 1.00 97.25 168 VAL A CA 1
ATOM 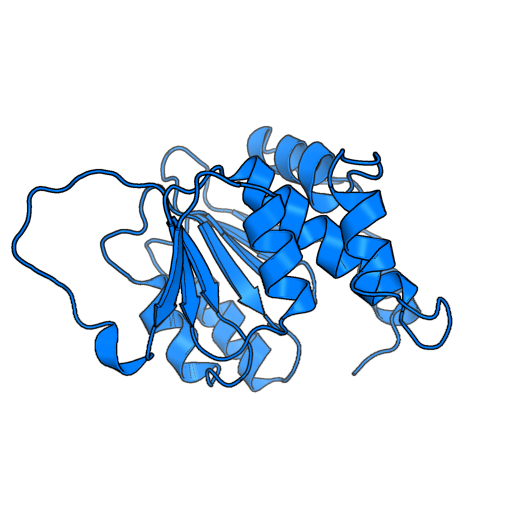1386 C C . VAL A 1 168 ? -4.047 8.884 9.279 1.00 97.25 168 VAL A C 1
ATOM 1388 O O . VAL A 1 168 ? -5.073 8.344 9.677 1.00 97.25 168 VAL A O 1
ATOM 1391 N N . LYS A 1 169 ? -2.895 8.768 9.954 1.00 97.06 169 LYS A N 1
ATOM 1392 C CA . LYS A 1 169 ? -2.774 7.938 11.173 1.00 97.06 169 LYS A CA 1
ATOM 1393 C C . LYS A 1 169 ? -3.660 8.412 12.334 1.00 97.06 169 LYS A C 1
ATOM 1395 O O . LYS A 1 169 ? -3.945 7.626 13.235 1.00 97.06 169 LYS A O 1
ATOM 1400 N N . ARG A 1 170 ? -4.080 9.685 12.341 1.00 96.44 170 ARG A N 1
ATOM 1401 C CA . ARG A 1 170 ? -4.925 10.274 13.398 1.00 96.44 170 ARG A CA 1
ATOM 1402 C C . ARG A 1 170 ? -6.420 10.093 13.152 1.00 96.44 170 ARG A C 1
ATOM 1404 O O . ARG A 1 170 ? -7.207 10.364 14.053 1.00 96.44 170 ARG A O 1
ATOM 1411 N N . LEU A 1 171 ? -6.815 9.602 11.981 1.00 95.00 171 LEU A N 1
ATOM 1412 C CA . LEU A 1 171 ? -8.215 9.343 11.670 1.00 95.00 171 LEU A CA 1
ATOM 1413 C C . LEU A 1 171 ? -8.819 8.287 12.623 1.00 95.00 171 LEU A C 1
ATOM 1415 O O . LEU A 1 171 ? -8.111 7.365 13.045 1.00 95.00 171 LEU A O 1
ATOM 1419 N N . PRO A 1 172 ? -10.103 8.410 13.006 1.00 92.62 172 PRO A N 1
ATOM 1420 C CA . PRO A 1 172 ? -10.736 7.518 13.980 1.00 92.62 172 PRO A CA 1
ATOM 1421 C C . PRO A 1 172 ? -11.002 6.103 13.442 1.00 92.62 172 PRO A C 1
ATOM 1423 O O . PRO A 1 172 ? -11.061 5.150 14.214 1.00 92.62 172 PRO A O 1
ATOM 1426 N N . GLU A 1 173 ? -11.157 5.936 12.130 1.00 90.56 173 GLU A N 1
ATOM 1427 C CA . GLU A 1 173 ? -11.330 4.637 11.472 1.00 90.56 173 GLU A CA 1
ATOM 1428 C C . GLU A 1 173 ? -10.024 3.855 11.289 1.00 90.56 173 GLU A C 1
ATOM 1430 O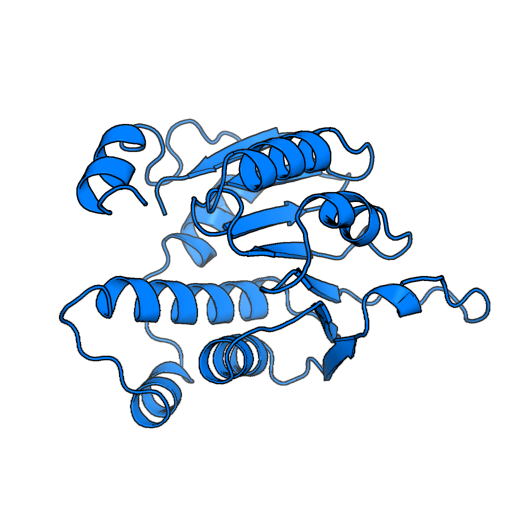 O . GLU A 1 173 ? -10.066 2.644 11.071 1.00 90.56 173 GLU A O 1
ATOM 1435 N N . VAL A 1 174 ? -8.874 4.523 11.393 1.00 94.25 174 VAL A N 1
ATOM 1436 C CA . VAL A 1 174 ? -7.555 3.908 11.227 1.00 94.25 174 VAL A CA 1
ATOM 1437 C C . VAL A 1 174 ? -7.144 3.203 12.512 1.00 94.25 174 VAL A C 1
ATOM 1439 O O . VAL A 1 174 ? -7.026 3.830 13.565 1.00 94.25 174 VAL A O 1
ATOM 1442 N N . VAL A 1 175 ? -6.903 1.893 12.414 1.00 94.50 175 VAL A N 1
ATOM 1443 C CA . VAL A 1 175 ? -6.559 1.052 13.566 1.00 94.50 175 VAL A CA 1
ATOM 1444 C C . VAL A 1 175 ? -5.075 0.714 13.556 1.00 94.50 175 VAL A C 1
ATOM 1446 O O . VAL A 1 175 ? -4.344 1.136 14.446 1.00 94.50 175 VAL A O 1
ATOM 1449 N N . VAL A 1 176 ? -4.600 -0.007 12.541 1.00 96.44 176 VAL A N 1
ATOM 1450 C CA . VAL A 1 176 ? -3.182 -0.380 12.445 1.00 96.44 176 VAL A CA 1
ATOM 1451 C C . VAL A 1 176 ? -2.558 0.253 11.218 1.00 96.44 176 VAL A C 1
ATOM 1453 O O . VAL A 1 176 ? -3.117 0.163 10.121 1.00 96.44 176 VAL A O 1
ATOM 1456 N N . THR A 1 177 ? -1.377 0.848 11.382 1.00 97.88 177 THR A N 1
ATOM 1457 C CA . THR A 1 177 ? -0.607 1.367 10.251 1.00 97.88 177 THR A CA 1
ATOM 1458 C C . THR A 1 177 ? 0.788 0.774 10.152 1.00 97.88 177 THR A C 1
ATOM 1460 O O . THR A 1 177 ? 1.432 0.483 11.157 1.00 97.88 177 THR A O 1
ATOM 1463 N N . PHE A 1 178 ? 1.274 0.614 8.919 1.00 98.00 178 PHE A N 1
ATOM 1464 C CA . PHE A 1 178 ? 2.669 0.262 8.650 1.00 98.00 178 PHE A CA 1
ATOM 1465 C C . PHE A 1 178 ? 3.302 1.300 7.724 1.00 98.00 178 PHE A C 1
ATOM 1467 O O . PHE A 1 178 ? 2.890 1.466 6.576 1.00 98.00 178 PHE A O 1
ATOM 1474 N N . ASP A 1 179 ? 4.337 1.977 8.210 1.00 97.69 179 ASP A N 1
ATOM 1475 C CA . ASP A 1 179 ? 5.208 2.854 7.434 1.00 97.69 179 ASP A CA 1
ATOM 1476 C C . ASP A 1 179 ? 6.379 2.033 6.876 1.00 97.69 179 ASP A C 1
ATOM 1478 O O . ASP A 1 179 ? 7.401 1.825 7.540 1.00 97.69 179 ASP A O 1
ATOM 1482 N N . LEU A 1 180 ? 6.244 1.613 5.617 1.00 96.75 180 LEU A N 1
ATOM 1483 C CA . LEU A 1 180 ? 7.256 0.895 4.834 1.00 96.75 180 LEU A CA 1
ATOM 1484 C C . LEU A 1 180 ? 8.186 1.847 4.055 1.00 96.75 180 LEU A C 1
ATOM 1486 O O . LEU A 1 180 ? 8.804 1.458 3.066 1.00 96.75 180 LEU A O 1
ATOM 1490 N N . TYR A 1 181 ? 8.270 3.113 4.463 1.00 95.62 181 TYR A N 1
ATOM 1491 C CA . TYR A 1 181 ? 8.996 4.205 3.812 1.00 95.62 181 TYR A CA 1
ATOM 1492 C C . TYR A 1 181 ? 8.417 4.657 2.464 1.00 95.62 181 TYR A C 1
ATOM 1494 O O . TYR A 1 181 ? 8.017 5.813 2.326 1.00 95.62 181 TYR A O 1
ATOM 1502 N N . ASP A 1 182 ? 8.374 3.767 1.471 1.00 94.88 182 ASP A N 1
ATOM 1503 C CA . ASP A 1 182 ? 7.770 4.054 0.162 1.00 94.88 182 ASP A CA 1
ATOM 1504 C C . ASP A 1 182 ? 6.256 3.892 0.172 1.00 94.88 182 ASP A C 1
ATOM 1506 O O . ASP A 1 182 ? 5.575 4.487 -0.662 1.00 94.88 182 ASP A O 1
ATOM 1510 N N . TYR A 1 183 ? 5.746 3.090 1.105 1.00 98.12 183 TYR A N 1
ATOM 1511 C CA . TYR A 1 183 ? 4.336 2.761 1.227 1.00 98.12 183 TYR A CA 1
ATOM 1512 C C . TYR A 1 183 ? 3.844 3.005 2.648 1.00 98.12 183 TYR A C 1
ATOM 1514 O O . TYR A 1 183 ? 4.546 2.690 3.610 1.00 98.12 183 TYR A O 1
ATOM 1522 N N . GLY A 1 184 ? 2.633 3.537 2.766 1.00 98.25 184 GLY A N 1
ATOM 1523 C CA . GLY A 1 184 ? 1.847 3.504 3.994 1.00 98.25 184 GLY A CA 1
ATOM 1524 C C . GLY A 1 184 ? 0.732 2.486 3.844 1.00 98.25 184 GLY A C 1
ATOM 1525 O O . GLY A 1 184 ? 0.021 2.508 2.843 1.00 98.25 184 GLY A O 1
ATOM 1526 N N . LEU A 1 185 ? 0.587 1.593 4.813 1.00 98.00 185 LEU A N 1
ATOM 1527 C CA . LEU A 1 185 ? -0.553 0.687 4.895 1.00 98.00 185 LEU A CA 1
ATOM 1528 C C . LEU A 1 185 ? -1.470 1.105 6.025 1.00 98.00 185 LEU A C 1
ATOM 1530 O O . LEU A 1 185 ? -0.993 1.470 7.097 1.00 98.00 185 LEU A O 1
ATOM 1534 N N . VAL A 1 186 ? -2.766 0.977 5.787 1.00 97.25 186 VAL A N 1
ATOM 1535 C CA . VAL A 1 186 ? -3.823 1.243 6.755 1.00 97.25 186 VAL A CA 1
ATOM 1536 C C . VAL A 1 186 ? -4.748 0.035 6.8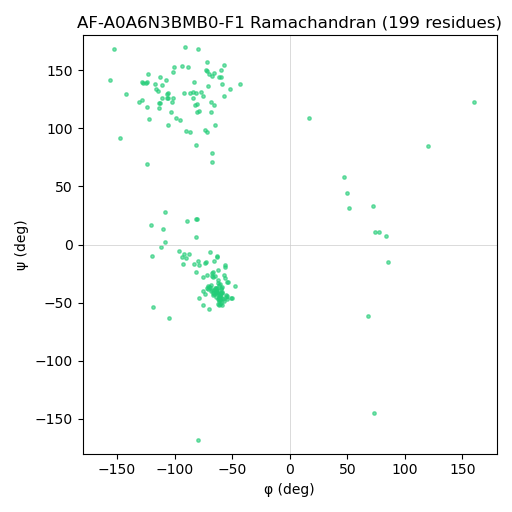08 1.00 97.25 186 VAL A C 1
ATOM 1538 O O . VAL A 1 186 ? -5.312 -0.373 5.789 1.00 97.25 186 VAL A O 1
ATOM 1541 N N . PHE A 1 187 ? -4.912 -0.503 8.011 1.00 95.19 187 PHE A N 1
ATOM 1542 C CA . PHE A 1 187 ? -5.891 -1.524 8.357 1.00 95.19 187 PHE A CA 1
ATOM 1543 C C . PHE A 1 187 ? -6.952 -0.914 9.279 1.00 95.19 187 PHE A C 1
ATOM 1545 O O . PHE A 1 187 ? -6.625 -0.180 10.216 1.00 95.19 187 PHE A O 1
ATOM 1552 N N . TYR A 1 188 ? -8.216 -1.248 9.022 1.00 92.75 188 TYR A N 1
ATOM 1553 C CA . TYR A 1 188 ? -9.383 -0.683 9.715 1.00 92.75 188 TYR A CA 1
ATOM 1554 C C . TYR A 1 188 ? -10.063 -1.684 10.666 1.00 92.75 188 TYR A C 1
ATOM 1556 O O . TYR A 1 188 ? -11.102 -1.376 11.252 1.00 92.75 188 TYR A O 1
ATOM 1564 N N . ASP A 1 189 ? -9.511 -2.895 10.796 1.00 89.94 189 ASP A N 1
ATOM 1565 C CA . ASP A 1 189 ? -10.071 -3.966 11.622 1.00 89.94 189 ASP A CA 1
ATOM 1566 C C . ASP A 1 189 ? -10.046 -3.573 13.105 1.00 89.94 189 ASP A C 1
ATOM 1568 O O . ASP A 1 189 ? -9.012 -3.648 13.769 1.00 89.94 189 ASP A O 1
ATOM 1572 N N . ARG A 1 190 ? -11.214 -3.176 13.626 1.00 89.19 190 ARG A N 1
ATOM 1573 C CA . ARG A 1 190 ? -11.403 -2.743 15.018 1.00 89.19 190 ARG A CA 1
ATOM 1574 C C . ARG A 1 190 ? -11.263 -3.870 16.045 1.00 89.19 190 ARG A C 1
ATOM 1576 O O . ARG A 1 190 ? -11.274 -3.577 17.234 1.00 89.19 190 ARG A O 1
ATOM 1583 N N . SER A 1 191 ? -11.112 -5.130 15.622 1.00 89.62 191 SER A N 1
ATOM 1584 C CA . SER A 1 191 ? -10.723 -6.217 16.533 1.00 89.62 191 SER A CA 1
ATOM 1585 C C . SER A 1 191 ? -9.252 -6.135 16.954 1.00 89.62 191 SER A C 1
ATOM 1587 O O . SER A 1 191 ? -8.839 -6.824 17.886 1.00 89.62 191 SER A O 1
ATOM 1589 N N . LYS A 1 192 ? -8.436 -5.330 16.258 1.00 90.56 192 LYS A N 1
ATOM 1590 C CA . LYS A 1 192 ? -7.015 -5.139 16.565 1.00 90.56 192 LYS A CA 1
ATOM 1591 C C . LYS A 1 192 ? -6.804 -3.933 17.474 1.00 90.56 192 LYS A C 1
ATOM 1593 O O . LYS A 1 192 ? -7.573 -2.977 17.462 1.00 90.56 192 LYS A O 1
ATOM 1598 N N . GLN A 1 193 ? -5.710 -3.971 18.230 1.00 91.75 193 GLN A N 1
ATOM 1599 C CA . GLN A 1 193 ? -5.255 -2.826 19.013 1.00 91.75 193 GLN A CA 1
ATOM 1600 C C . GLN A 1 193 ? -4.707 -1.739 18.090 1.00 91.75 193 GLN A C 1
ATOM 1602 O O . GLN A 1 193 ? -3.966 -2.039 17.147 1.00 91.75 193 GLN A O 1
ATOM 1607 N N . ARG A 1 194 ? -5.069 -0.480 18.363 1.00 94.88 194 ARG A N 1
ATOM 1608 C CA . ARG A 1 194 ? -4.604 0.659 17.570 1.00 94.88 194 ARG A CA 1
ATOM 1609 C C . ARG A 1 194 ? -3.095 0.813 17.732 1.00 94.88 194 ARG A C 1
ATOM 1611 O O . ARG A 1 194 ? -2.629 1.029 18.845 1.00 94.88 194 ARG A O 1
ATOM 1618 N N . GLN A 1 195 ? -2.339 0.726 16.641 1.00 96.00 195 GLN A N 1
ATOM 1619 C CA . GLN A 1 195 ? -0.879 0.791 16.693 1.00 96.00 195 GLN A CA 1
ATOM 1620 C C . GLN A 1 195 ? -0.274 1.244 15.361 1.00 96.00 195 GLN A C 1
ATOM 1622 O O . GLN A 1 195 ? -0.688 0.810 14.286 1.00 96.00 195 GLN A O 1
ATOM 1627 N N . ASP A 1 196 ? 0.774 2.061 15.443 1.00 96.62 196 ASP A N 1
ATOM 1628 C CA . ASP A 1 196 ? 1.568 2.480 14.291 1.00 96.62 196 ASP A CA 1
ATOM 1629 C C . ASP A 1 196 ? 2.933 1.781 14.298 1.00 96.62 196 ASP A C 1
ATOM 1631 O O . ASP A 1 196 ? 3.690 1.879 15.267 1.00 96.62 196 ASP A O 1
ATOM 1635 N N . TYR A 1 197 ? 3.283 1.122 13.195 1.00 96.25 197 TYR A N 1
ATOM 1636 C CA . TYR A 1 197 ? 4.562 0.439 13.019 1.00 96.25 197 TYR A CA 1
ATOM 1637 C C . TYR A 1 197 ? 5.429 1.152 11.985 1.00 96.25 197 TYR A C 1
ATOM 1639 O O . TYR A 1 197 ? 5.038 1.340 10.835 1.00 96.25 197 TYR A O 1
ATOM 1647 N N . ILE A 1 198 ? 6.657 1.500 12.365 1.00 95.44 198 ILE A N 1
ATOM 1648 C CA . ILE A 1 198 ? 7.705 1.871 11.409 1.00 95.44 198 ILE A CA 1
ATOM 1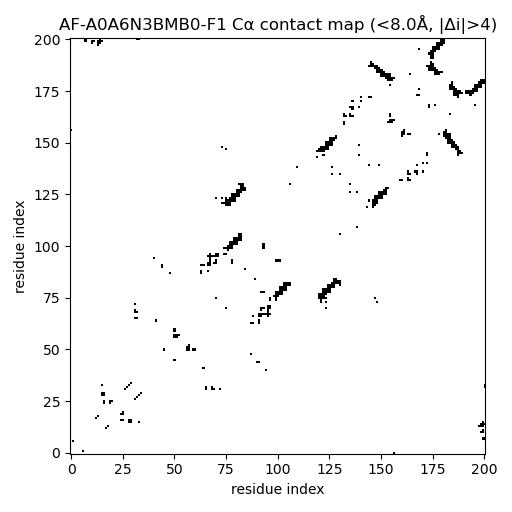649 C C . ILE A 1 198 ? 8.469 0.601 11.066 1.00 95.44 198 ILE A C 1
ATOM 1651 O O . ILE A 1 198 ? 8.878 -0.122 11.968 1.00 95.44 198 ILE A O 1
ATOM 1655 N N . VAL A 1 199 ? 8.672 0.336 9.775 1.00 93.56 199 VAL A N 1
ATOM 1656 C CA . VAL A 1 199 ? 9.308 -0.898 9.300 1.00 93.56 199 VAL A CA 1
ATOM 1657 C C . VAL A 1 199 ? 10.504 -0.565 8.423 1.00 93.56 199 VAL A C 1
ATOM 1659 O O . VAL A 1 199 ? 10.470 0.345 7.584 1.00 93.56 199 VAL A O 1
ATOM 1662 N N . ASN A 1 200 ? 11.587 -1.314 8.595 1.00 91.38 200 ASN A N 1
ATOM 1663 C CA . ASN A 1 200 ? 12.701 -1.298 7.658 1.00 91.38 200 ASN A CA 1
ATOM 1664 C C . ASN A 1 200 ? 12.365 -2.197 6.468 1.00 91.38 200 ASN A C 1
ATOM 1666 O O . ASN A 1 200 ? 12.670 -3.392 6.508 1.00 91.38 200 ASN A O 1
ATOM 1670 N N . PHE A 1 201 ? 11.660 -1.629 5.485 1.00 89.19 201 PHE A N 1
ATOM 1671 C CA . PHE A 1 201 ? 11.251 -2.333 4.275 1.00 89.19 201 PHE A CA 1
ATOM 1672 C C . PHE A 1 201 ? 12.440 -2.568 3.358 1.00 89.19 201 PHE A C 1
ATOM 1674 O O . PHE A 1 201 ? 12.883 -1.694 2.579 1.00 89.19 201 PHE A O 1
#

Sequence (201 aa):
MLCRQWIWLKRFRHRRGYGVHSPFAFDFLTYVVYERGEYYAYRELKKRYPVVCLCGGLHRLKCRKFLFRLSNYVHPSLIRIYGHVKEAETAYLAAGCRSAAVCQDLFWKVRVRENGGFVRQKELMVVGRGIAPRHWTAVVSRPSTRCSVCLLFGIRASKAALRAWNDVKRLPEVVVTFDLYDYGLVFYDRSKQRQDYIVNF

pLDDT: mean 88.28, std 13.69, range [39.91, 98.31]

Secondary structure (DSSP, 8-state):
---HHHHHHHTGGGSTTTT---HHHHHHIIIIIS--PPPTTHHHHHHHS---STTTHHHHHHHHHHHHHHHHHH--SEEEEESB--HHHHHHHHHH-TTSEEEEE-GGGGS----S------EEEEE-BTS-GGGHHHHHT-GGGTT-EEEEE-TTSSHHHHHHHHHHHTSTT--EEEE-SSEEEEE--TTSPPEEEE---

Nearest PDB structures (foldseek):
  2hnk-assembly1_C  TM=5.433E-01  e=4.616E-04  Leptospira interrogans
  5log-assembly1_A  TM=5.193E-01  e=2.635E-03  Myxococcus xanthus
  8uke-assembly3_F  TM=5.546E-01  e=1.334E-02  Narcissus aff. pseudonarcissus MK-2014
  3nm3-assembly1_C  TM=5.242E-01  e=3.030E-01  Nakaseomyces glabratus
  3nm3-assembly1_D  TM=5.074E-01  e=5.866E-01  Nakaseomyces glabratus